Protein AF-A0A9P7HKE5-F1 (afdb_monomer_lite)

Structure (mmCIF, N/CA/C/O backbone):
data_AF-A0A9P7HKE5-F1
#
_entry.id   AF-A0A9P7HKE5-F1
#
loop_
_atom_site.group_PDB
_atom_site.id
_atom_site.type_symbol
_atom_site.label_atom_id
_atom_site.label_alt_id
_atom_site.label_comp_id
_atom_site.label_asym_id
_atom_site.label_entity_id
_atom_site.label_seq_id
_atom_site.pdbx_PDB_ins_code
_atom_site.Cartn_x
_atom_site.Cartn_y
_atom_site.Cartn_z
_atom_site.occupancy
_atom_site.B_iso_or_equiv
_atom_site.auth_seq_id
_atom_site.auth_comp_id
_atom_site.auth_asym_id
_atom_site.auth_atom_id
_atom_site.pdbx_PDB_model_num
ATOM 1 N N . MET A 1 1 ? -7.677 -16.653 26.600 1.00 38.12 1 MET A N 1
ATOM 2 C CA . MET A 1 1 ? -9.008 -16.731 25.955 1.00 38.12 1 MET A CA 1
ATOM 3 C C . MET A 1 1 ? -8.784 -16.900 24.460 1.00 38.12 1 MET A C 1
ATOM 5 O O . MET A 1 1 ? -7.849 -16.301 23.953 1.00 38.12 1 MET A O 1
ATOM 9 N N . SER A 1 2 ? -9.560 -17.734 23.765 1.00 43.97 2 SER A N 1
ATOM 10 C CA . SER A 1 2 ? -9.441 -17.890 22.306 1.00 43.97 2 SER A CA 1
ATOM 11 C C . SER A 1 2 ? -9.985 -16.635 21.620 1.00 43.97 2 SER A C 1
ATOM 13 O O . SER A 1 2 ? -11.199 -16.434 21.605 1.00 43.97 2 SER A O 1
ATOM 15 N N . VAL A 1 3 ? -9.111 -15.777 21.087 1.00 53.00 3 VAL A N 1
ATOM 16 C CA . VAL A 1 3 ? -9.527 -14.639 20.255 1.00 53.00 3 VAL A CA 1
ATOM 17 C C . VAL A 1 3 ? -10.141 -15.209 18.980 1.00 53.00 3 VAL A C 1
ATOM 19 O O . VAL A 1 3 ? -9.454 -15.826 18.170 1.00 53.00 3 VAL A O 1
ATOM 22 N N . THR A 1 4 ? -11.452 -15.050 18.818 1.00 57.69 4 THR A N 1
ATOM 23 C CA . THR A 1 4 ? -12.145 -15.505 17.609 1.00 57.69 4 THR A CA 1
ATOM 24 C C . THR A 1 4 ? -11.887 -14.481 16.510 1.00 57.69 4 THR A C 1
ATOM 26 O O . THR A 1 4 ? -12.491 -13.413 16.496 1.00 57.69 4 THR A O 1
ATOM 29 N N . LEU A 1 5 ? -10.935 -14.771 15.620 1.00 62.91 5 LEU A N 1
ATOM 30 C CA . LEU A 1 5 ? -10.562 -13.876 14.518 1.00 62.91 5 LEU A CA 1
ATOM 31 C C . LEU A 1 5 ? -11.479 -14.025 13.294 1.00 62.91 5 LEU A C 1
ATOM 33 O O . LEU A 1 5 ? -11.474 -13.146 12.437 1.00 62.91 5 LEU A O 1
ATOM 37 N N . LEU A 1 6 ? -12.284 -15.092 13.215 1.00 60.47 6 LEU A N 1
ATOM 38 C CA . LEU A 1 6 ? -13.129 -15.411 12.063 1.00 60.47 6 LEU A CA 1
ATOM 39 C C . LEU A 1 6 ? -14.557 -15.814 12.468 1.00 60.47 6 LEU A C 1
ATOM 41 O O . LEU A 1 6 ? -14.709 -16.644 13.366 1.00 60.47 6 LEU A O 1
ATOM 45 N N . PRO A 1 7 ? -15.603 -15.318 11.780 1.00 54.34 7 PRO A N 1
ATOM 46 C CA . PRO A 1 7 ? -16.903 -15.984 11.761 1.00 54.34 7 PRO A CA 1
ATOM 47 C C . PRO A 1 7 ? -16.831 -17.296 10.953 1.00 54.34 7 PRO A C 1
ATOM 49 O O . PRO A 1 7 ? -15.952 -17.470 10.108 1.00 54.34 7 PRO A O 1
ATOM 52 N N . ALA A 1 8 ? -17.768 -18.215 11.200 1.00 49.03 8 ALA A N 1
ATOM 53 C CA . ALA A 1 8 ? -17.744 -19.591 10.685 1.00 49.03 8 ALA A CA 1
ATOM 54 C C . ALA A 1 8 ? -17.797 -19.736 9.143 1.00 49.03 8 ALA A C 1
ATOM 56 O O . ALA A 1 8 ? -17.434 -20.792 8.633 1.00 49.03 8 ALA A O 1
ATOM 57 N N . GLU A 1 9 ? -18.200 -18.695 8.402 1.00 52.62 9 GLU A N 1
ATOM 58 C CA . GLU A 1 9 ? -18.454 -18.736 6.946 1.00 52.62 9 GLU A CA 1
ATOM 59 C C . GLU A 1 9 ? -17.560 -17.789 6.116 1.00 52.62 9 GLU A C 1
ATOM 61 O O . GLU A 1 9 ? -17.914 -17.397 5.009 1.00 52.62 9 GLU A O 1
ATOM 66 N N . ALA A 1 10 ? -16.390 -17.381 6.620 1.00 57.66 10 ALA A N 1
ATOM 67 C CA . ALA A 1 10 ? -15.530 -16.455 5.875 1.00 57.66 10 ALA A CA 1
ATOM 68 C C . ALA A 1 10 ? -15.008 -17.052 4.537 1.00 57.66 10 ALA A C 1
ATOM 70 O O . ALA A 1 10 ? -14.641 -18.233 4.500 1.00 57.66 10 ALA A O 1
ATOM 71 N N . PRO A 1 11 ? -14.894 -16.241 3.459 1.00 62.41 11 PRO A N 1
ATOM 72 C CA . PRO A 1 11 ? -14.244 -16.622 2.207 1.00 62.41 11 PRO A CA 1
ATOM 73 C C . PRO A 1 11 ? -12.887 -17.294 2.434 1.00 62.41 11 PRO A C 1
ATOM 75 O O . PRO A 1 11 ? -12.121 -16.916 3.324 1.00 62.41 11 PRO A O 1
ATOM 78 N N . LYS A 1 12 ? -12.567 -18.295 1.606 1.00 66.44 12 LYS A N 1
ATOM 79 C CA . LYS A 1 12 ? -11.390 -19.150 1.830 1.00 66.44 12 LYS A CA 1
ATOM 80 C C . LYS A 1 12 ? -10.053 -18.439 1.598 1.00 66.44 12 LYS A C 1
ATOM 82 O O . LYS A 1 12 ? -9.072 -18.825 2.230 1.00 66.44 12 LYS A O 1
ATOM 87 N N . SER A 1 13 ? -9.993 -17.445 0.706 1.00 82.06 13 SER A N 1
ATOM 88 C CA . SER A 1 13 ? -8.727 -16.793 0.343 1.00 82.06 13 SER A CA 1
ATOM 89 C C . SER A 1 13 ? -8.426 -15.583 1.239 1.00 82.06 13 SER A C 1
ATOM 91 O O . SER A 1 13 ? -9.294 -14.719 1.390 1.00 82.06 13 SER A O 1
ATOM 93 N N . PRO A 1 14 ? -7.204 -15.470 1.800 1.00 83.06 14 PRO A N 1
ATOM 94 C CA . PRO A 1 14 ? -6.783 -14.281 2.543 1.00 83.06 14 PRO A CA 1
ATOM 95 C C . PRO A 1 14 ? -6.789 -13.010 1.681 1.00 83.06 14 PRO A C 1
ATOM 97 O O . PRO A 1 14 ? -6.961 -11.922 2.218 1.00 83.06 14 PRO A O 1
ATOM 100 N N . ALA A 1 15 ? -6.677 -13.129 0.358 1.00 84.62 15 ALA A N 1
ATOM 101 C CA . ALA A 1 15 ? -6.621 -11.975 -0.531 1.00 84.62 15 ALA A CA 1
ATOM 102 C C . ALA A 1 15 ? -7.995 -11.331 -0.829 1.00 84.62 15 ALA A C 1
ATOM 104 O O . ALA A 1 15 ? -8.039 -10.199 -1.297 1.00 84.62 15 ALA A O 1
ATOM 105 N N . VAL A 1 16 ? -9.117 -12.004 -0.523 1.00 85.44 16 VAL A N 1
ATOM 106 C CA . VAL A 1 16 ? -10.479 -11.421 -0.629 1.00 85.44 16 VAL A CA 1
ATOM 107 C C . VAL A 1 16 ? -11.156 -11.206 0.727 1.00 85.44 16 VAL A C 1
ATOM 109 O O . VAL A 1 16 ? -12.310 -10.795 0.779 1.00 85.44 16 VAL A O 1
ATOM 112 N N . ASN A 1 17 ? -10.496 -11.530 1.844 1.00 88.19 17 ASN A N 1
ATOM 113 C CA . ASN A 1 17 ? -11.081 -11.355 3.171 1.00 88.19 17 ASN A CA 1
ATOM 114 C C . ASN A 1 17 ? -10.026 -10.989 4.221 1.00 88.19 17 ASN A C 1
ATOM 116 O O . ASN A 1 17 ? -9.169 -11.796 4.585 1.00 88.19 17 ASN A O 1
ATOM 120 N N . PHE A 1 18 ? -10.149 -9.785 4.778 1.00 90.38 18 PHE A N 1
ATOM 121 C CA . PHE A 1 18 ? -9.168 -9.230 5.710 1.00 90.38 18 PHE A CA 1
ATOM 122 C C . PHE A 1 18 ? -9.063 -9.997 7.042 1.00 90.38 18 PHE A C 1
ATOM 124 O O . PHE A 1 18 ? -7.977 -10.164 7.594 1.00 90.38 18 PHE A O 1
ATOM 131 N N . ARG A 1 19 ? -10.163 -10.556 7.557 1.00 91.00 19 ARG A N 1
ATOM 132 C CA . ARG A 1 19 ? -10.116 -11.393 8.769 1.00 91.00 19 ARG A CA 1
ATOM 133 C C . ARG A 1 19 ? -9.424 -12.730 8.509 1.00 91.00 19 ARG A C 1
ATOM 135 O O . ARG A 1 19 ? -8.668 -13.207 9.356 1.00 91.00 19 ARG A O 1
ATOM 142 N N . ARG A 1 20 ? -9.618 -13.310 7.318 1.00 89.31 20 ARG A N 1
ATOM 143 C CA . ARG A 1 20 ? -8.892 -14.512 6.877 1.00 89.31 20 ARG A CA 1
ATOM 144 C C . ARG A 1 20 ? -7.409 -14.219 6.721 1.00 89.31 20 ARG A C 1
ATOM 146 O O . ARG A 1 20 ? -6.604 -15.035 7.154 1.00 89.31 20 ARG A O 1
ATOM 153 N N . TYR A 1 21 ? -7.063 -13.056 6.178 1.00 91.38 21 TYR A N 1
ATOM 154 C CA . TYR A 1 21 ? -5.689 -12.573 6.114 1.00 91.38 21 TYR A CA 1
ATOM 155 C C . TYR A 1 21 ? -5.022 -12.553 7.497 1.00 91.38 21 TYR A C 1
ATOM 157 O O . TYR A 1 21 ? -3.989 -13.192 7.686 1.00 91.38 21 TYR A O 1
ATOM 165 N N . ILE A 1 22 ? -5.653 -11.927 8.497 1.00 92.31 22 ILE A N 1
ATOM 166 C CA . ILE A 1 22 ? -5.130 -11.882 9.876 1.00 92.31 22 ILE A CA 1
ATOM 167 C C . ILE A 1 22 ? -4.984 -13.288 10.472 1.00 92.31 22 ILE A C 1
ATOM 169 O O . ILE A 1 22 ? -3.971 -13.591 11.106 1.00 92.31 22 ILE A O 1
ATOM 173 N N . GLN A 1 23 ? -5.968 -14.168 10.260 1.00 90.94 23 GLN A N 1
ATOM 174 C CA . GLN A 1 23 ? -5.873 -15.556 10.712 1.00 90.94 23 GLN A CA 1
ATOM 175 C C . GLN A 1 23 ? -4.699 -16.289 10.052 1.00 90.94 23 GLN A C 1
ATOM 177 O O . GLN A 1 23 ? -4.027 -17.083 10.705 1.00 90.94 23 GLN A O 1
ATOM 182 N N . GLU A 1 24 ? -4.439 -16.032 8.772 1.00 90.62 24 GLU A N 1
ATOM 183 C CA . GLU A 1 24 ? -3.324 -16.636 8.050 1.00 90.62 24 GLU A CA 1
ATOM 184 C C . GLU A 1 24 ? -1.978 -16.141 8.596 1.00 90.62 24 GLU A C 1
ATOM 186 O O . GLU A 1 24 ? -1.067 -16.950 8.770 1.00 90.62 24 GLU A O 1
ATOM 191 N N . LEU A 1 25 ? -1.862 -14.859 8.969 1.00 92.25 25 LEU A N 1
ATOM 192 C CA . LEU A 1 25 ? -0.684 -14.351 9.684 1.00 92.25 25 LEU A CA 1
ATOM 193 C C . LEU A 1 25 ? -0.485 -15.076 11.018 1.00 92.25 25 LEU A C 1
ATOM 195 O O . LEU A 1 25 ? 0.619 -15.527 11.314 1.00 92.25 25 LEU A O 1
ATOM 199 N N . HIS A 1 26 ? -1.555 -15.253 11.797 1.00 91.62 26 HIS A N 1
ATOM 200 C CA . HIS A 1 26 ? -1.502 -15.999 13.056 1.00 91.62 26 HIS A CA 1
ATOM 201 C C . HIS A 1 26 ? -1.059 -17.456 12.846 1.00 91.62 26 HIS A C 1
ATOM 203 O O . HIS A 1 26 ? -0.168 -17.941 13.538 1.00 91.62 26 HIS A O 1
ATOM 209 N N . ASN A 1 27 ? -1.637 -18.148 11.860 1.00 90.12 27 ASN A N 1
ATOM 210 C CA . ASN A 1 27 ? -1.310 -19.543 11.547 1.00 90.12 27 ASN A CA 1
ATOM 211 C C . ASN A 1 27 ? 0.139 -19.724 11.075 1.00 90.12 27 ASN A C 1
ATOM 213 O O . ASN A 1 27 ? 0.723 -20.786 11.282 1.00 90.12 27 ASN A O 1
ATOM 217 N N . ASN A 1 28 ? 0.713 -18.699 10.443 1.00 88.50 28 ASN A N 1
ATOM 218 C CA . ASN A 1 28 ? 2.093 -18.696 9.965 1.00 88.50 28 ASN A CA 1
ATOM 219 C C . ASN A 1 28 ? 3.098 -18.139 10.988 1.00 88.50 28 ASN A C 1
ATOM 221 O O . ASN A 1 28 ? 4.254 -17.929 10.625 1.00 88.50 28 ASN A O 1
ATOM 225 N N . ASP A 1 29 ? 2.682 -17.922 12.241 1.00 92.56 29 ASP A N 1
ATOM 226 C CA . ASP A 1 29 ? 3.512 -17.339 13.303 1.00 92.56 29 ASP A CA 1
ATOM 227 C C . ASP A 1 29 ? 4.064 -15.938 12.953 1.00 92.56 29 ASP A C 1
ATOM 229 O O . ASP A 1 29 ? 5.151 -15.552 13.374 1.00 92.56 29 ASP A O 1
ATOM 233 N N . ASP A 1 30 ? 3.303 -15.156 12.182 1.00 94.56 30 ASP A N 1
ATOM 234 C CA . ASP A 1 30 ? 3.660 -13.808 11.712 1.00 94.56 30 ASP A CA 1
ATOM 235 C C . ASP A 1 30 ? 2.777 -12.701 12.326 1.00 94.56 30 ASP A C 1
ATOM 237 O O . ASP A 1 30 ? 2.804 -11.550 11.893 1.00 94.56 30 ASP A O 1
ATOM 241 N N . LEU A 1 31 ? 1.993 -13.036 13.355 1.00 96.12 31 LEU A N 1
ATOM 242 C CA . LEU A 1 31 ? 1.135 -12.114 14.105 1.00 96.12 31 LEU A CA 1
ATOM 243 C C . LEU A 1 31 ? 1.512 -12.133 15.591 1.00 96.12 31 LEU A C 1
ATOM 245 O O . LEU A 1 31 ? 1.726 -13.199 16.167 1.00 96.12 31 LEU A O 1
ATOM 249 N N . VAL A 1 32 ? 1.526 -10.968 16.234 1.00 96.06 32 VAL A N 1
ATOM 250 C CA . VAL A 1 32 ? 1.606 -10.837 17.693 1.00 96.06 32 VAL A CA 1
ATOM 251 C C . VAL A 1 32 ? 0.384 -10.091 18.215 1.00 96.06 32 VAL A C 1
ATOM 253 O O . VAL A 1 32 ? 0.045 -9.010 17.738 1.00 96.06 32 VAL A O 1
ATOM 256 N N . LEU A 1 33 ? -0.296 -10.671 19.204 1.00 95.62 33 LEU A N 1
ATOM 257 C CA . LEU A 1 33 ? -1.417 -10.020 19.878 1.00 95.62 33 LEU A CA 1
ATOM 258 C C . LEU A 1 33 ? -0.873 -9.102 20.975 1.00 95.62 33 LEU A C 1
ATOM 260 O O . LEU A 1 33 ? -0.197 -9.559 21.897 1.00 95.62 33 LEU A O 1
ATOM 264 N N . VAL A 1 34 ? -1.168 -7.807 20.884 1.00 95.25 34 VAL A N 1
ATOM 265 C CA . VAL A 1 34 ? -0.773 -6.816 21.891 1.00 95.25 34 VAL A CA 1
ATOM 266 C C . VAL A 1 34 ? -1.986 -6.521 22.769 1.00 95.25 34 VAL A C 1
ATOM 268 O O . VAL A 1 34 ? -2.836 -5.702 22.428 1.00 95.25 34 VAL A O 1
ATOM 271 N N . GLU A 1 35 ? -2.086 -7.248 23.884 1.00 93.69 35 GLU A N 1
ATOM 272 C CA . GLU A 1 35 ? -3.199 -7.138 24.847 1.00 93.69 35 GLU A CA 1
ATOM 273 C C . GLU A 1 35 ? -3.012 -6.007 25.866 1.00 93.69 35 GLU A C 1
ATOM 275 O O . GLU A 1 35 ? -3.981 -5.504 26.438 1.00 93.69 35 GLU A O 1
ATOM 280 N N . LYS A 1 36 ? -1.760 -5.598 26.101 1.00 94.62 36 LYS A N 1
ATOM 281 C CA . LYS A 1 36 ? -1.449 -4.448 26.952 1.00 94.62 36 LYS A CA 1
ATOM 282 C C . LYS A 1 36 ? -2.037 -3.183 26.322 1.00 94.62 36 LYS A C 1
ATOM 284 O O . LYS A 1 36 ? -1.951 -3.025 25.109 1.00 94.62 36 LYS A O 1
ATOM 289 N N . GLU A 1 37 ? -2.588 -2.291 27.149 1.00 94.00 37 GLU A N 1
ATOM 290 C CA . GLU A 1 37 ? -3.048 -0.978 26.685 1.00 94.00 37 GLU A CA 1
ATOM 291 C C . GLU A 1 37 ? -1.905 -0.220 25.991 1.00 94.00 37 GLU A C 1
ATOM 293 O O . GLU A 1 37 ? -0.800 -0.139 26.536 1.00 94.00 37 GLU A O 1
ATOM 298 N N . VAL A 1 38 ? -2.186 0.321 24.804 1.00 95.00 38 VAL A N 1
ATOM 299 C CA . VAL A 1 38 ? -1.260 1.132 24.000 1.00 95.00 38 VAL A CA 1
ATOM 300 C C . VAL A 1 38 ? -1.878 2.498 23.723 1.00 95.00 38 VAL A C 1
ATOM 302 O O . VAL A 1 38 ? -3.046 2.597 23.349 1.00 95.00 38 VAL A O 1
ATOM 305 N N . ASN A 1 39 ? -1.095 3.563 23.869 1.00 94.62 39 ASN A N 1
ATOM 306 C CA . ASN A 1 39 ? -1.512 4.913 23.521 1.00 94.62 39 ASN A CA 1
ATOM 307 C C . ASN A 1 39 ? -1.538 5.099 21.984 1.00 94.62 39 ASN A C 1
ATOM 309 O O . ASN A 1 39 ? -0.519 4.867 21.325 1.00 94.62 39 ASN A O 1
ATOM 313 N N . PRO A 1 40 ? -2.663 5.525 21.377 1.00 92.75 40 PRO A N 1
ATOM 314 C CA . PRO A 1 40 ? -2.690 5.845 19.948 1.00 92.75 40 PRO A CA 1
ATOM 315 C C . PRO A 1 40 ? -1.794 7.043 19.603 1.00 92.75 40 PRO A C 1
ATOM 317 O O . PRO A 1 40 ? -1.308 7.136 18.477 1.00 92.75 40 PRO A O 1
ATOM 320 N N . ASP A 1 41 ? -1.538 7.930 20.568 1.00 93.56 41 ASP A N 1
ATOM 321 C CA . ASP A 1 41 ? -0.618 9.051 20.408 1.00 93.56 41 ASP A CA 1
ATOM 322 C C . ASP A 1 41 ? 0.838 8.562 20.484 1.00 93.56 41 ASP A C 1
ATOM 324 O O . ASP A 1 41 ? 1.366 8.263 21.559 1.00 93.56 41 ASP A O 1
ATOM 328 N N . LEU A 1 42 ? 1.458 8.447 19.305 1.00 94.75 42 LEU A N 1
ATOM 329 C CA . LEU A 1 42 ? 2.852 8.076 19.025 1.00 94.75 42 LEU A CA 1
ATOM 330 C C . LEU A 1 42 ? 3.317 6.676 19.463 1.00 94.75 42 LEU A C 1
ATOM 332 O O . LEU A 1 42 ? 4.149 6.096 18.766 1.00 94.75 42 LEU A O 1
ATOM 336 N N . GLU A 1 43 ? 2.821 6.097 20.558 1.00 97.19 43 GLU A N 1
ATOM 337 C CA . GLU A 1 43 ? 3.282 4.785 21.044 1.00 97.19 43 GLU A CA 1
ATOM 338 C C . GLU A 1 43 ? 2.969 3.677 20.032 1.00 97.19 43 GLU A C 1
ATOM 340 O O . GLU A 1 43 ? 3.868 2.928 19.638 1.00 97.19 43 GLU A O 1
ATOM 345 N N . LEU A 1 44 ? 1.726 3.623 19.543 1.00 95.38 44 LEU A N 1
ATOM 346 C CA . LEU A 1 44 ? 1.312 2.677 18.506 1.00 95.38 44 LEU A CA 1
ATOM 347 C C . LEU A 1 44 ? 2.194 2.802 17.256 1.00 95.38 44 LEU A C 1
ATOM 349 O O . LEU A 1 44 ? 2.748 1.811 16.774 1.00 95.38 44 LEU A O 1
ATOM 353 N N . ALA A 1 45 ? 2.381 4.031 16.766 1.00 95.69 45 ALA A N 1
ATOM 354 C CA . ALA A 1 45 ? 3.188 4.299 15.580 1.00 95.69 45 ALA A CA 1
ATOM 355 C C . ALA A 1 45 ? 4.667 3.921 15.782 1.00 95.69 45 ALA A C 1
ATOM 357 O O . ALA A 1 45 ? 5.299 3.366 14.879 1.00 95.69 45 ALA A O 1
ATOM 358 N N . ALA A 1 46 ? 5.219 4.150 16.978 1.00 97.25 46 ALA A N 1
ATOM 359 C CA . ALA A 1 46 ? 6.583 3.768 17.330 1.00 97.25 46 ALA A CA 1
ATOM 360 C C . ALA A 1 46 ? 6.769 2.242 17.366 1.00 97.25 46 ALA A C 1
ATOM 362 O O . ALA A 1 46 ? 7.794 1.737 16.891 1.00 97.25 46 ALA A O 1
ATOM 363 N N . ILE A 1 47 ? 5.778 1.499 17.874 1.00 97.69 47 ILE A N 1
ATOM 364 C CA . ILE A 1 47 ? 5.773 0.030 17.838 1.00 97.69 47 ILE A CA 1
ATOM 365 C C . ILE A 1 47 ? 5.753 -0.449 16.384 1.00 97.69 47 ILE A C 1
ATOM 367 O O . ILE A 1 47 ? 6.624 -1.231 15.998 1.00 97.69 47 ILE A O 1
ATOM 371 N N . CYS A 1 48 ? 4.847 0.077 15.553 1.00 97.25 48 CYS A N 1
ATOM 372 C CA . CYS A 1 48 ? 4.801 -0.240 14.124 1.00 97.25 48 CYS A CA 1
ATOM 373 C C . CYS A 1 48 ? 6.143 0.058 13.436 1.00 97.25 48 CYS A C 1
ATOM 375 O O . CYS A 1 48 ? 6.694 -0.817 12.771 1.00 97.25 48 CYS A O 1
ATOM 377 N N . ARG A 1 49 ? 6.757 1.234 13.650 1.00 96.75 49 ARG A N 1
ATOM 378 C CA . ARG A 1 49 ? 8.078 1.539 13.064 1.00 96.75 49 ARG A CA 1
ATOM 379 C C . ARG A 1 49 ? 9.180 0.596 13.506 1.00 96.75 49 ARG A C 1
ATOM 381 O O . ARG A 1 49 ? 10.056 0.269 12.700 1.00 96.75 49 ARG A O 1
ATOM 388 N N . ARG A 1 50 ? 9.159 0.147 14.761 1.00 96.50 50 ARG A N 1
ATOM 389 C CA . ARG A 1 50 ? 10.097 -0.873 15.233 1.00 96.50 50 ARG A CA 1
ATOM 390 C C . ARG A 1 50 ? 9.891 -2.191 14.489 1.00 96.50 50 ARG A C 1
ATOM 392 O O . ARG A 1 50 ? 10.893 -2.789 14.101 1.00 96.50 50 ARG A O 1
ATOM 399 N N . VAL A 1 51 ? 8.640 -2.601 14.282 1.00 97.00 51 VAL A N 1
ATOM 400 C CA . VAL A 1 51 ? 8.275 -3.824 13.553 1.00 97.00 51 VAL A CA 1
ATOM 401 C C . VAL A 1 51 ? 8.846 -3.786 12.143 1.00 97.00 51 VAL A C 1
ATOM 403 O O . VAL A 1 51 ? 9.640 -4.656 11.814 1.00 97.00 51 VAL A O 1
ATOM 406 N N . TYR A 1 52 ? 8.590 -2.738 11.358 1.00 96.44 52 TYR A N 1
ATOM 407 C CA . TYR A 1 52 ? 9.166 -2.626 10.012 1.00 96.44 52 TYR A CA 1
ATOM 408 C C . TYR A 1 52 ? 10.698 -2.645 10.003 1.00 96.44 52 TYR A C 1
ATOM 410 O O . TYR A 1 52 ? 11.308 -3.374 9.229 1.00 96.44 52 TYR A O 1
ATOM 418 N N . LYS A 1 53 ? 11.347 -1.890 10.903 1.00 94.12 53 LYS A N 1
ATOM 419 C CA . LYS A 1 53 ? 12.819 -1.838 10.994 1.00 94.12 53 LYS A CA 1
ATOM 420 C C . LYS A 1 53 ? 13.441 -3.203 11.306 1.00 94.12 53 LYS A C 1
ATOM 422 O O . LYS A 1 53 ? 14.616 -3.427 11.014 1.00 94.12 53 LYS A O 1
ATOM 427 N N . LYS A 1 54 ? 12.699 -4.067 11.995 1.00 95.44 54 LYS A N 1
ATOM 428 C CA . LYS A 1 54 ? 13.137 -5.406 12.396 1.00 95.44 54 LYS A CA 1
ATOM 429 C C . LYS A 1 54 ? 12.536 -6.513 11.532 1.00 95.44 54 LYS A C 1
ATOM 431 O O . LYS A 1 54 ? 12.905 -7.660 11.746 1.00 95.44 54 LYS A O 1
ATOM 436 N N . GLU A 1 55 ? 11.654 -6.161 10.597 1.00 93.19 55 GLU A N 1
ATOM 437 C CA . GLU A 1 55 ? 10.774 -7.082 9.870 1.00 93.19 55 GLU A CA 1
ATOM 438 C C . GLU A 1 55 ? 10.015 -8.028 10.831 1.00 93.19 55 GLU A C 1
ATOM 440 O O . GLU A 1 55 ? 9.720 -9.167 10.503 1.00 93.19 55 GLU A O 1
ATOM 445 N N . ASP A 1 56 ? 9.723 -7.577 12.056 1.00 95.94 56 ASP A N 1
ATOM 446 C CA . ASP A 1 56 ? 9.138 -8.410 13.118 1.00 95.94 56 ASP A CA 1
ATOM 447 C C . ASP A 1 56 ? 7.678 -8.790 12.804 1.00 95.94 56 ASP A C 1
ATOM 449 O O . ASP A 1 56 ? 7.081 -8.283 11.849 1.00 95.94 56 ASP A O 1
ATOM 453 N N . LYS A 1 57 ? 7.076 -9.662 13.616 1.00 95.75 57 LYS A N 1
ATOM 4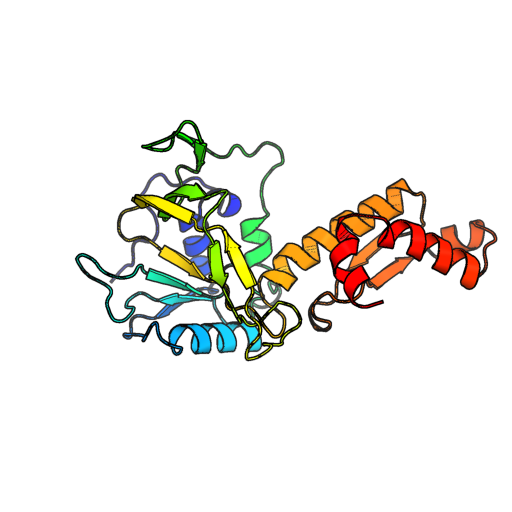54 C CA . LYS A 1 57 ? 5.670 -10.080 13.486 1.00 95.75 57 LYS A CA 1
ATOM 455 C C . LYS A 1 57 ? 4.721 -8.876 13.509 1.00 95.75 57 LYS A C 1
ATOM 457 O O . LYS A 1 57 ? 4.942 -7.918 14.252 1.00 95.75 57 LYS A O 1
ATOM 462 N N . ALA A 1 58 ? 3.647 -8.935 12.724 1.00 96.62 58 ALA A N 1
ATOM 463 C CA . ALA A 1 58 ? 2.654 -7.867 12.655 1.00 96.62 58 ALA A CA 1
ATOM 464 C C . ALA A 1 58 ? 1.926 -7.719 14.007 1.00 96.62 58 ALA A C 1
ATOM 466 O O . ALA A 1 58 ? 1.400 -8.713 14.517 1.00 96.62 58 ALA A O 1
ATOM 467 N N . PRO A 1 59 ? 1.876 -6.522 14.618 1.00 97.25 59 PRO A N 1
ATOM 468 C CA . PRO A 1 59 ? 1.149 -6.314 15.860 1.00 97.25 59 PRO A CA 1
ATOM 469 C C . PRO A 1 59 ? -0.342 -6.098 15.597 1.00 97.25 59 PRO A C 1
ATOM 471 O O . PRO A 1 59 ? -0.738 -5.188 14.867 1.00 97.25 59 PRO A O 1
ATOM 474 N N . LEU A 1 60 ? -1.174 -6.903 16.251 1.00 96.62 60 LEU A N 1
ATOM 475 C CA . LEU A 1 60 ? -2.607 -6.667 16.374 1.00 96.62 60 LEU A CA 1
ATOM 476 C C . LEU A 1 60 ? -2.892 -6.098 17.764 1.00 96.62 60 LEU A C 1
ATOM 478 O O . LEU A 1 60 ? -2.879 -6.822 18.763 1.00 96.62 60 LEU A O 1
ATOM 482 N N . PHE A 1 61 ? -3.117 -4.789 17.822 1.00 95.38 61 PHE A N 1
ATOM 483 C CA . PHE A 1 61 ? -3.410 -4.051 19.044 1.00 95.38 61 PHE A CA 1
ATOM 484 C C . PHE A 1 61 ? -4.853 -4.308 19.467 1.00 95.38 61 PHE A C 1
ATOM 486 O O . PHE A 1 61 ? -5.801 -3.913 18.784 1.00 95.38 61 PHE A O 1
ATOM 493 N N . MET A 1 62 ? -5.007 -5.002 20.593 1.00 92.06 62 MET A N 1
ATOM 494 C CA . MET A 1 62 ? -6.305 -5.425 21.121 1.00 92.06 62 MET A CA 1
ATOM 495 C C . MET A 1 62 ? -6.925 -4.380 22.050 1.00 92.06 62 MET A C 1
ATOM 497 O O . MET A 1 62 ? -8.138 -4.372 22.224 1.00 92.06 62 MET A O 1
ATOM 501 N N . ASN A 1 63 ? -6.094 -3.532 22.659 1.00 91.12 63 ASN A N 1
ATOM 502 C CA . ASN A 1 63 ? -6.497 -2.549 23.656 1.00 91.12 63 ASN A CA 1
ATOM 503 C C . ASN A 1 63 ? -5.790 -1.216 23.377 1.00 91.12 63 ASN A C 1
ATOM 505 O O . ASN A 1 63 ? -4.662 -0.986 23.815 1.00 91.12 63 ASN A O 1
ATOM 509 N N . VAL A 1 64 ? -6.429 -0.357 22.588 1.00 91.81 64 VAL A N 1
ATOM 510 C CA . VAL A 1 64 ? -5.917 0.984 22.286 1.00 91.81 64 VAL A CA 1
ATOM 511 C C . VAL A 1 64 ? -6.571 1.953 23.260 1.00 91.81 64 VAL A C 1
ATOM 513 O O . VAL A 1 64 ? -7.790 1.959 23.395 1.00 91.81 64 VAL A O 1
ATOM 516 N N . LYS A 1 65 ? -5.792 2.786 23.950 1.00 90.38 65 LYS A N 1
ATOM 517 C CA . LYS A 1 65 ? -6.319 3.728 24.943 1.00 90.38 65 LYS A CA 1
ATOM 518 C C . LYS A 1 65 ? -7.445 4.571 24.338 1.00 90.38 65 LYS A C 1
ATOM 520 O O . LYS A 1 65 ? -7.249 5.261 23.341 1.00 90.38 65 LYS A O 1
ATOM 525 N N . GLY A 1 66 ? -8.618 4.516 24.967 1.00 83.69 66 GLY A N 1
ATOM 526 C CA . GLY A 1 66 ? -9.837 5.142 24.454 1.00 83.69 66 GLY A CA 1
ATOM 527 C C . GLY A 1 66 ? -10.726 4.229 23.600 1.00 83.69 66 GLY A C 1
ATOM 528 O O . GLY A 1 66 ? -11.740 4.711 23.109 1.00 83.69 66 GLY A O 1
ATOM 529 N N . SER A 1 67 ? -10.403 2.940 23.433 1.00 74.25 67 SER A N 1
ATOM 530 C CA . SER A 1 67 ? -11.296 1.925 22.849 1.00 74.25 67 SER A CA 1
ATOM 531 C C . SER A 1 67 ? -12.401 1.521 23.842 1.00 74.25 67 SER A C 1
ATOM 533 O O . SER A 1 67 ? -12.115 1.300 25.018 1.00 74.25 67 SER A O 1
ATOM 535 N N . GLY A 1 68 ? -13.667 1.450 23.403 1.00 64.44 68 GLY A N 1
ATOM 536 C CA . GLY A 1 68 ? -14.837 1.209 24.269 1.00 64.44 68 GLY A CA 1
ATOM 537 C C . GLY A 1 68 ? -16.179 1.486 23.572 1.00 64.44 68 GLY A C 1
ATOM 538 O O . GLY A 1 68 ? -16.220 1.558 22.348 1.00 64.44 68 GLY A O 1
ATOM 539 N N . SER A 1 69 ? -17.272 1.689 24.327 1.00 49.03 69 SER A N 1
ATOM 540 C CA . SER A 1 69 ? -18.673 1.833 23.844 1.00 49.03 69 SER A CA 1
ATOM 541 C C . SER A 1 69 ? -18.982 3.079 22.981 1.00 49.03 69 SER A C 1
ATOM 543 O O . SER A 1 69 ? -20.137 3.466 22.832 1.00 49.03 69 SER A O 1
ATOM 545 N N . GLY A 1 70 ? -17.944 3.699 22.427 1.00 54.59 70 GLY A N 1
ATOM 546 C CA . GLY A 1 70 ? -17.947 4.808 21.471 1.00 54.59 70 GLY A CA 1
ATOM 547 C C . GLY A 1 70 ? -16.520 5.207 21.057 1.00 54.59 70 GLY A C 1
ATOM 548 O O . GLY A 1 70 ? -16.282 6.369 20.751 1.00 54.59 70 GLY A O 1
ATOM 549 N N . GLY A 1 71 ? -15.557 4.277 21.160 1.00 60.25 71 GLY A N 1
ATOM 550 C CA . GLY A 1 71 ? -14.114 4.535 21.114 1.00 60.25 71 GLY A CA 1
ATOM 551 C C . GLY A 1 71 ? -13.375 3.899 19.930 1.00 60.25 71 GLY A C 1
ATOM 552 O O . GLY A 1 71 ? -13.976 3.190 19.129 1.00 60.25 71 GLY A O 1
ATOM 553 N N . LEU A 1 72 ? -12.062 4.153 19.843 1.00 67.12 72 LEU A N 1
ATOM 554 C CA . LEU A 1 72 ? -11.169 3.727 18.749 1.00 67.12 72 LEU A CA 1
ATOM 555 C C . LEU A 1 72 ? -11.217 2.214 18.457 1.00 67.12 72 LEU A C 1
ATOM 557 O O . LEU A 1 72 ? -11.432 1.396 19.353 1.00 67.12 72 LEU A O 1
ATOM 561 N N . PHE A 1 73 ? -10.964 1.858 17.196 1.00 86.81 73 PHE A N 1
ATOM 562 C CA . PHE A 1 73 ? -10.924 0.480 16.700 1.00 86.81 73 PHE A CA 1
ATOM 563 C C . PHE A 1 73 ? -9.692 -0.289 17.198 1.00 86.81 73 PHE A C 1
ATOM 565 O O . PHE A 1 73 ? -8.674 0.307 17.562 1.00 86.81 73 PHE A O 1
ATOM 572 N N . ARG A 1 74 ? -9.746 -1.627 17.145 1.00 91.12 74 ARG A N 1
ATOM 573 C CA . ARG A 1 74 ? -8.519 -2.438 17.177 1.00 91.12 74 ARG A CA 1
ATOM 574 C C . ARG A 1 74 ? -7.659 -2.053 15.981 1.00 91.12 74 ARG A C 1
ATOM 576 O O . ARG A 1 74 ? -8.188 -1.647 14.951 1.00 91.12 74 ARG A O 1
ATOM 583 N N . VAL A 1 75 ? -6.345 -2.204 16.084 1.00 92.81 75 VAL A N 1
ATOM 584 C CA . VAL A 1 75 ? -5.438 -1.771 15.011 1.00 92.81 75 VAL A CA 1
ATOM 585 C C . VAL A 1 75 ? -4.534 -2.912 14.583 1.00 92.81 75 VAL A C 1
ATOM 587 O O . VAL A 1 75 ? -3.920 -3.564 15.425 1.00 92.81 75 VAL A O 1
ATOM 590 N N . LEU A 1 76 ? -4.432 -3.143 13.276 1.00 95.12 76 LEU A N 1
ATOM 591 C CA . LEU A 1 76 ? -3.388 -3.983 12.697 1.00 95.12 76 LEU A CA 1
ATOM 592 C C . LEU A 1 76 ? -2.271 -3.080 12.169 1.00 95.12 76 LEU A C 1
ATOM 594 O O . LEU A 1 76 ? -2.479 -2.317 11.227 1.00 95.12 76 LEU A O 1
ATOM 598 N N . GLY A 1 77 ? -1.088 -3.173 12.769 1.00 91.94 77 GLY A N 1
ATOM 599 C CA . GLY A 1 77 ? 0.105 -2.474 12.300 1.00 91.94 77 GLY A CA 1
ATOM 600 C C . GLY A 1 77 ? 0.921 -3.308 11.316 1.00 91.94 77 GLY A C 1
ATOM 601 O O . GLY A 1 77 ? 0.952 -4.534 11.419 1.00 91.94 77 GLY A O 1
ATOM 602 N N . ALA A 1 78 ? 1.625 -2.644 10.396 1.00 90.75 78 ALA A N 1
ATOM 603 C CA . ALA A 1 78 ? 2.468 -3.292 9.384 1.00 90.75 78 ALA A CA 1
ATOM 604 C C . ALA A 1 78 ? 1.752 -4.381 8.558 1.00 90.75 78 ALA A C 1
ATOM 606 O O . ALA A 1 78 ? 2.301 -5.486 8.403 1.00 90.75 78 ALA A O 1
ATOM 607 N N . PRO A 1 79 ? 0.529 -4.099 8.053 1.00 89.06 79 PRO A N 1
ATOM 608 C CA . PRO A 1 79 ? -0.320 -5.096 7.425 1.00 89.06 79 PRO A CA 1
ATOM 609 C C . PRO A 1 79 ? 0.330 -5.761 6.215 1.00 89.06 79 PRO A C 1
ATOM 611 O O . PRO A 1 79 ? 0.115 -6.950 6.056 1.00 89.06 79 PRO A O 1
ATOM 614 N N . VAL A 1 80 ? 1.133 -5.068 5.399 1.00 90.50 80 VAL A N 1
ATOM 615 C CA . VAL A 1 80 ? 1.769 -5.624 4.182 1.00 90.50 80 VAL A CA 1
ATOM 616 C C . VAL A 1 80 ? 3.274 -5.324 4.079 1.00 90.50 80 VAL A C 1
ATOM 618 O O . VAL A 1 80 ? 3.873 -5.386 3.005 1.00 90.50 80 VAL A O 1
ATOM 621 N N . GLY A 1 81 ? 3.921 -5.065 5.219 1.00 82.56 81 GLY A N 1
ATOM 622 C CA . GLY A 1 81 ? 5.379 -4.978 5.345 1.00 82.56 81 GLY A CA 1
ATOM 623 C C . GLY A 1 81 ? 6.117 -6.319 5.171 1.00 82.56 81 GLY A C 1
ATOM 624 O O . GLY A 1 81 ? 5.514 -7.382 5.021 1.00 82.56 81 GLY A O 1
ATOM 625 N N . ALA A 1 82 ? 7.453 -6.275 5.205 1.00 85.31 82 ALA A N 1
ATOM 626 C CA . ALA A 1 82 ? 8.294 -7.476 5.188 1.00 85.31 82 ALA A CA 1
ATOM 627 C C . ALA A 1 82 ? 8.245 -8.239 6.529 1.00 85.31 82 ALA A C 1
ATOM 629 O O . ALA A 1 82 ? 7.965 -7.653 7.577 1.00 85.31 82 ALA A O 1
ATOM 630 N N . SER A 1 83 ? 8.534 -9.542 6.481 1.00 89.31 83 SER A N 1
ATOM 631 C CA . SER A 1 83 ? 8.474 -10.465 7.621 1.00 89.31 83 SER A CA 1
ATOM 632 C C . SER A 1 83 ? 9.807 -11.184 7.863 1.00 89.31 83 SER A C 1
ATOM 634 O O . SER A 1 83 ? 10.517 -11.558 6.934 1.00 89.31 83 SER A O 1
ATOM 636 N N . ILE A 1 84 ? 10.118 -11.446 9.130 1.00 90.50 84 ILE A N 1
ATOM 637 C CA . ILE A 1 84 ? 11.298 -12.180 9.593 1.00 90.50 84 ILE A CA 1
ATOM 638 C C . ILE A 1 84 ? 11.132 -13.703 9.484 1.00 90.50 84 ILE A C 1
ATOM 640 O O . ILE A 1 84 ? 12.093 -14.442 9.707 1.00 90.50 84 ILE A O 1
ATOM 644 N N . VAL A 1 85 ? 9.935 -14.205 9.148 1.00 84.88 85 VAL A N 1
ATOM 645 C CA . VAL A 1 85 ? 9.686 -15.650 9.044 1.00 84.88 85 VAL A CA 1
ATOM 646 C C . VAL A 1 85 ? 10.668 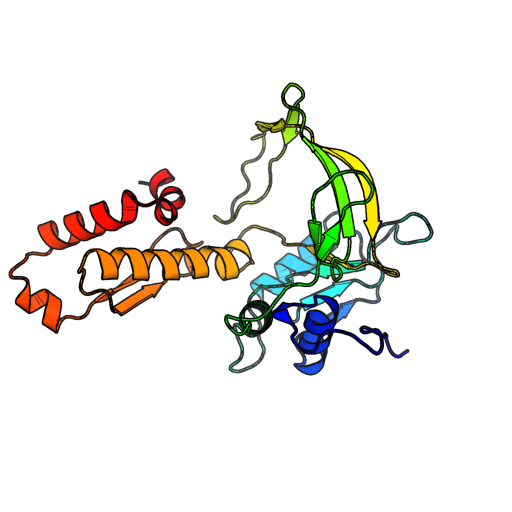-16.275 8.030 1.00 84.88 85 VAL A C 1
ATOM 648 O O . VAL A 1 85 ? 10.712 -15.848 6.868 1.00 84.88 85 VAL A O 1
ATOM 651 N N . PRO A 1 86 ? 11.464 -17.295 8.422 1.00 82.94 86 PRO A N 1
ATOM 652 C CA . PRO A 1 86 ? 12.506 -17.857 7.566 1.00 82.94 86 PRO A CA 1
ATOM 653 C C . PRO A 1 86 ? 11.985 -18.327 6.202 1.00 82.94 86 PRO A C 1
ATOM 655 O O . PRO A 1 86 ? 11.013 -19.074 6.114 1.00 82.94 86 PRO A O 1
ATOM 658 N N . GLY A 1 87 ? 12.641 -17.880 5.125 1.00 82.50 87 GLY A N 1
ATOM 659 C CA . GLY A 1 87 ? 12.269 -18.217 3.743 1.00 82.50 87 GLY A CA 1
ATOM 660 C C . GLY A 1 87 ? 10.966 -17.575 3.245 1.00 82.50 87 GLY A C 1
ATOM 661 O O . GLY A 1 87 ? 10.538 -17.862 2.132 1.00 82.50 87 GLY A O 1
ATOM 662 N N . LYS A 1 88 ? 10.338 -16.706 4.047 1.00 87.25 88 LYS A N 1
ATOM 663 C CA . LYS A 1 88 ? 8.992 -16.159 3.828 1.00 87.25 88 LYS A CA 1
ATOM 664 C C . LYS A 1 88 ? 8.952 -14.631 3.978 1.00 87.25 88 LYS A C 1
ATOM 666 O O . LYS A 1 88 ? 7.934 -14.073 4.369 1.00 87.25 88 LYS A O 1
ATOM 671 N N . ARG A 1 89 ? 10.035 -13.936 3.603 1.00 87.94 89 ARG A N 1
ATOM 672 C CA . ARG A 1 89 ? 10.180 -12.474 3.776 1.00 87.94 89 ARG A CA 1
ATOM 673 C C . ARG A 1 89 ? 9.004 -11.650 3.237 1.00 87.94 89 ARG A C 1
ATOM 675 O O . ARG A 1 89 ? 8.654 -10.625 3.812 1.00 87.94 89 ARG A O 1
ATOM 682 N N . PHE A 1 90 ? 8.374 -12.116 2.160 1.00 86.75 90 PHE A N 1
ATOM 683 C CA . PHE A 1 90 ? 7.250 -11.453 1.492 1.00 86.75 90 PHE A CA 1
ATOM 684 C C . PHE A 1 90 ? 5.894 -12.135 1.736 1.00 86.75 90 PHE A C 1
ATOM 686 O O . PHE A 1 90 ? 4.972 -11.944 0.950 1.00 86.75 90 PHE A O 1
ATOM 693 N N . ILE A 1 91 ? 5.744 -12.933 2.802 1.00 85.12 91 ILE A N 1
ATOM 694 C CA . ILE A 1 91 ? 4.510 -13.697 3.066 1.00 85.12 91 ILE A CA 1
ATOM 695 C C . ILE A 1 91 ? 3.257 -12.825 3.171 1.00 85.12 91 ILE A C 1
ATOM 697 O O . ILE A 1 91 ? 2.211 -13.211 2.660 1.00 85.12 91 ILE A O 1
ATOM 701 N N . ARG A 1 92 ? 3.365 -11.634 3.764 1.00 88.31 92 ARG A N 1
ATOM 702 C CA . ARG A 1 92 ? 2.257 -10.674 3.879 1.00 88.31 92 ARG A CA 1
ATOM 703 C C . ARG A 1 92 ? 1.755 -10.219 2.507 1.00 88.31 92 ARG A C 1
ATOM 705 O O . ARG A 1 92 ? 0.569 -10.319 2.217 1.00 88.31 92 ARG A O 1
ATOM 712 N N . ILE A 1 93 ? 2.687 -9.840 1.632 1.00 85.25 93 ILE A N 1
ATOM 713 C CA . ILE A 1 93 ? 2.421 -9.435 0.243 1.00 85.25 93 ILE A CA 1
ATOM 714 C C . ILE A 1 93 ? 1.861 -10.614 -0.565 1.00 85.25 93 ILE A C 1
ATOM 716 O O . ILE A 1 93 ? 0.885 -10.481 -1.297 1.00 85.25 93 ILE A O 1
ATOM 720 N N . ALA A 1 94 ? 2.456 -11.801 -0.422 1.00 78.88 94 ALA A N 1
ATOM 721 C CA . ALA A 1 94 ? 1.986 -12.995 -1.114 1.00 78.88 94 ALA A CA 1
ATOM 722 C C . ALA A 1 94 ? 0.536 -13.313 -0.721 1.00 78.88 94 ALA A C 1
ATOM 724 O O . ALA A 1 94 ? -0.304 -13.524 -1.593 1.00 78.88 94 ALA A O 1
ATOM 725 N N . ASN A 1 95 ? 0.215 -13.271 0.572 1.00 81.06 95 ASN A N 1
ATOM 726 C CA . ASN A 1 95 ? -1.134 -13.509 1.077 1.00 81.06 95 ASN A CA 1
ATOM 727 C C . ASN A 1 95 ? -2.146 -12.454 0.604 1.00 81.06 95 ASN A C 1
ATOM 729 O O . ASN A 1 95 ? -3.309 -12.807 0.428 1.00 81.06 95 ASN A O 1
ATOM 733 N N . SER A 1 96 ? -1.732 -11.198 0.384 1.00 80.81 96 SER A N 1
ATOM 734 C CA . SER A 1 96 ? -2.615 -10.146 -0.140 1.00 80.81 96 SER A CA 1
ATOM 735 C C . SER A 1 96 ? -2.826 -10.222 -1.655 1.00 80.81 96 SER A C 1
ATOM 737 O O . SER A 1 96 ? -3.842 -9.744 -2.142 1.00 80.81 96 SER A O 1
ATOM 739 N N . LEU A 1 97 ? -1.882 -10.806 -2.405 1.00 81.75 97 LEU A N 1
ATOM 740 C CA . LEU A 1 97 ? -1.912 -10.854 -3.874 1.00 81.75 97 LEU A CA 1
ATOM 741 C C . LEU A 1 97 ? -2.314 -12.212 -4.465 1.00 8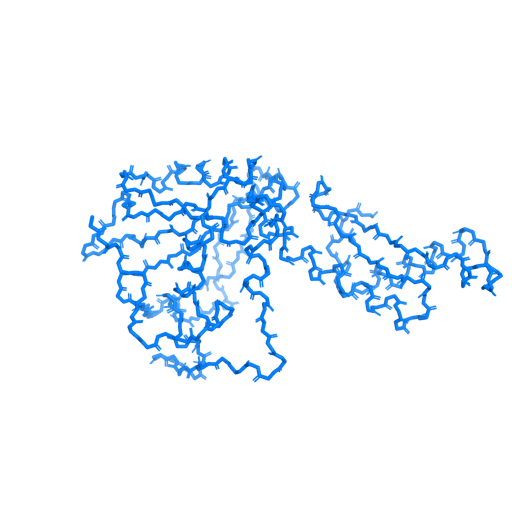1.75 97 LEU A C 1
ATOM 743 O O . LEU A 1 97 ? -2.538 -12.282 -5.669 1.00 81.75 97 LEU A O 1
ATOM 747 N N . SER A 1 98 ? -2.383 -13.289 -3.672 1.00 72.25 98 SER A N 1
ATOM 748 C CA . SER A 1 98 ? -2.629 -14.669 -4.145 1.00 72.25 98 SER A CA 1
ATOM 749 C C . SER A 1 98 ? -4.075 -14.917 -4.611 1.00 72.25 98 SER A C 1
ATOM 751 O O . SER A 1 98 ? -4.758 -15.823 -4.128 1.00 72.25 98 SER A O 1
ATOM 753 N N . LEU A 1 99 ? -4.549 -14.106 -5.555 1.00 71.19 99 LEU A N 1
ATOM 754 C CA . LEU A 1 99 ? -5.841 -14.226 -6.214 1.00 71.19 99 LEU A CA 1
ATOM 755 C C . LEU A 1 99 ? -5.685 -14.916 -7.572 1.00 71.19 99 LEU A C 1
ATOM 757 O O . LEU A 1 99 ? -4.910 -14.453 -8.411 1.00 71.19 99 LEU A O 1
ATOM 761 N N . PRO A 1 100 ? -6.445 -15.992 -7.831 1.00 68.44 100 PRO A N 1
ATOM 762 C CA . PRO A 1 100 ? -6.782 -16.403 -9.190 1.00 68.44 100 PRO A CA 1
ATOM 763 C C . PRO A 1 100 ? -7.349 -15.238 -10.019 1.00 68.44 100 PRO A C 1
ATOM 765 O O . PRO A 1 100 ? -8.047 -14.380 -9.476 1.00 68.44 100 PRO A O 1
ATOM 768 N N . SER A 1 101 ? -7.103 -15.228 -11.333 1.00 66.88 101 SER A N 1
ATOM 769 C CA . SER A 1 101 ? -7.556 -14.166 -12.252 1.00 66.88 101 SER A CA 1
ATOM 770 C C . SER A 1 101 ? -9.078 -14.023 -12.357 1.00 66.88 101 SER A C 1
ATOM 772 O O . SER A 1 101 ? -9.566 -13.026 -12.875 1.00 66.88 101 SER A O 1
ATOM 774 N N . ASP A 1 102 ? -9.822 -15.028 -11.908 1.00 63.97 102 ASP A N 1
ATOM 775 C CA . ASP A 1 102 ? -11.280 -15.087 -11.881 1.00 63.97 102 ASP A CA 1
ATOM 776 C C . ASP A 1 102 ? -11.865 -14.853 -10.479 1.00 63.97 102 ASP A C 1
ATOM 778 O O . ASP A 1 102 ? -13.059 -15.057 -10.300 1.00 63.97 102 ASP A O 1
ATOM 782 N N . SER A 1 103 ? -11.063 -14.430 -9.491 1.00 67.62 103 SER A N 1
ATOM 783 C CA . SER A 1 103 ? -11.520 -14.235 -8.105 1.00 67.62 103 SER A CA 1
ATOM 784 C C . SER A 1 103 ? -12.471 -13.038 -7.990 1.00 67.62 103 SER A C 1
ATOM 786 O O . SER A 1 103 ? -11.995 -11.899 -8.010 1.00 67.62 103 SER A O 1
ATOM 788 N N . PRO A 1 104 ? -13.793 -13.239 -7.828 1.00 72.44 104 PRO A N 1
ATOM 789 C CA . PRO A 1 104 ? -14.698 -12.119 -7.638 1.00 72.44 104 PRO A CA 1
ATOM 790 C C . PRO A 1 104 ? -14.544 -11.557 -6.219 1.00 72.44 104 PRO A C 1
ATOM 792 O O . PRO A 1 104 ? -14.286 -12.296 -5.265 1.00 72.44 104 PRO A O 1
ATOM 795 N N . VAL A 1 105 ? -14.754 -10.250 -6.072 1.00 81.06 105 VAL A N 1
ATOM 796 C CA . VAL A 1 105 ? -14.947 -9.612 -4.765 1.00 81.06 105 VAL A CA 1
ATOM 797 C C . VAL A 1 105 ? -16.442 -9.384 -4.584 1.00 81.06 105 VAL A C 1
ATOM 799 O O . VAL A 1 105 ? -17.073 -8.727 -5.410 1.00 81.06 105 VAL A O 1
ATOM 802 N N . GLU A 1 106 ? -17.014 -9.948 -3.522 1.00 84.38 106 GLU A N 1
ATOM 803 C CA . GLU A 1 106 ? -18.401 -9.675 -3.151 1.00 84.38 106 GLU A CA 1
ATOM 804 C C . GLU A 1 106 ? -18.540 -8.232 -2.667 1.00 84.38 106 GLU A C 1
ATOM 806 O O . GLU A 1 106 ? -17.762 -7.767 -1.829 1.00 84.38 106 GLU A O 1
ATOM 811 N N . VAL A 1 107 ? -19.552 -7.535 -3.178 1.00 90.00 107 VAL A N 1
ATOM 812 C CA . VAL A 1 107 ? -19.808 -6.127 -2.871 1.00 90.00 107 VAL A CA 1
ATOM 813 C C . VAL A 1 107 ? -21.259 -5.892 -2.460 1.00 90.00 107 VAL A C 1
ATOM 815 O O . VAL A 1 107 ? -22.150 -6.656 -2.828 1.00 90.00 107 VAL A O 1
ATOM 818 N N . VAL A 1 108 ? -21.483 -4.825 -1.700 1.00 94.62 108 VAL A N 1
ATOM 819 C CA . VAL A 1 108 ? -22.794 -4.310 -1.290 1.00 94.62 108 VAL A CA 1
ATOM 820 C C . VAL A 1 108 ? -22.844 -2.808 -1.564 1.00 94.62 108 VAL A C 1
ATOM 822 O O . VAL A 1 108 ? -21.810 -2.144 -1.522 1.00 94.62 108 VAL A O 1
ATOM 825 N N . GLU A 1 109 ? -24.018 -2.288 -1.900 1.00 97.06 109 GLU A N 1
ATOM 826 C CA . GLU A 1 109 ? -24.240 -0.849 -2.074 1.00 97.06 109 GLU A CA 1
ATOM 827 C C . GLU A 1 109 ? -24.077 -0.111 -0.732 1.00 97.06 109 GLU A C 1
ATOM 829 O O . GLU A 1 109 ? -24.429 -0.648 0.321 1.00 97.06 109 GLU A O 1
ATOM 834 N N . CYS A 1 110 ? -23.501 1.090 -0.767 1.00 96.69 110 CYS A N 1
ATOM 835 C CA . CYS A 1 110 ? -23.387 1.989 0.380 1.00 96.69 110 CYS A CA 1
ATOM 836 C C . CYS A 1 110 ? -24.770 2.401 0.920 1.00 96.69 110 CYS A C 1
ATOM 838 O O . CYS A 1 110 ? -25.758 2.442 0.193 1.00 96.69 110 CYS A O 1
ATOM 840 N N . GLU A 1 111 ? -24.841 2.789 2.195 1.00 96.69 111 GLU A N 1
ATOM 841 C CA . GLU A 1 111 ? -26.095 3.205 2.843 1.00 96.69 111 GLU A CA 1
ATOM 842 C C . GLU A 1 111 ? -26.653 4.525 2.280 1.00 96.69 111 GLU A C 1
ATOM 844 O O . GLU A 1 111 ? -27.855 4.787 2.345 1.00 96.69 111 GLU A O 1
ATOM 849 N N . THR A 1 112 ? -25.779 5.400 1.774 1.00 95.75 112 THR A N 1
ATOM 850 C CA . THR A 1 112 ? -26.129 6.788 1.423 1.00 95.75 112 THR A CA 1
ATOM 851 C C . THR A 1 112 ? -25.905 7.171 -0.038 1.00 95.75 112 THR A C 1
ATOM 853 O O . THR A 1 112 ? -26.174 8.318 -0.403 1.00 95.75 112 THR A O 1
ATOM 856 N N . ASN A 1 113 ? -25.382 6.268 -0.870 1.00 93.88 113 ASN A N 1
ATOM 857 C CA . ASN A 1 113 ? -25.058 6.536 -2.274 1.00 93.88 113 ASN A CA 1
ATOM 858 C C . ASN A 1 113 ? -24.903 5.238 -3.089 1.00 93.88 113 ASN A C 1
ATOM 860 O O . ASN A 1 113 ? -24.709 4.170 -2.522 1.00 93.88 113 ASN A O 1
ATOM 864 N N . ASP A 1 114 ? -24.887 5.361 -4.417 1.00 95.62 114 ASP A N 1
ATOM 865 C CA . ASP A 1 114 ? -24.915 4.226 -5.356 1.00 95.62 114 ASP A CA 1
ATOM 866 C C . ASP A 1 114 ? -23.527 3.567 -5.590 1.00 95.62 114 ASP A C 1
ATOM 868 O O . ASP A 1 114 ? -23.278 2.946 -6.630 1.00 95.62 114 ASP A O 1
ATOM 872 N N . ILE A 1 115 ? -22.569 3.747 -4.669 1.00 95.94 115 ILE A N 1
ATOM 873 C CA . ILE A 1 115 ? -21.229 3.141 -4.748 1.00 95.94 115 ILE A CA 1
ATOM 874 C C . ILE A 1 115 ? -21.253 1.771 -4.072 1.00 95.94 115 ILE A C 1
ATOM 876 O O . ILE A 1 115 ? -21.775 1.611 -2.975 1.00 95.94 115 ILE A O 1
ATOM 880 N N . TYR A 1 116 ? -20.622 0.784 -4.703 1.00 93.75 116 TYR A N 1
ATOM 881 C CA . TYR A 1 116 ? -20.481 -0.563 -4.160 1.00 93.75 116 TYR A CA 1
ATOM 882 C C . TYR A 1 116 ? -19.156 -0.718 -3.404 1.00 93.75 116 TYR A C 1
ATOM 884 O O . TYR A 1 116 ? -18.090 -0.390 -3.930 1.00 93.75 116 TYR A O 1
ATOM 892 N N . VAL A 1 117 ? -19.214 -1.267 -2.192 1.00 93.56 117 VAL A N 1
ATOM 893 C CA . VAL A 1 117 ? -18.062 -1.536 -1.320 1.00 93.56 117 VAL A CA 1
ATOM 894 C C . VAL A 1 117 ? -17.933 -3.031 -1.004 1.00 93.56 117 VAL A C 1
ATOM 896 O O . VAL A 1 117 ? -18.941 -3.736 -0.982 1.00 93.56 117 VAL A O 1
ATOM 899 N N . PRO A 1 118 ? -16.720 -3.559 -0.741 1.00 91.50 118 PRO A N 1
ATOM 900 C CA . PRO A 1 118 ? -16.542 -4.969 -0.394 1.00 91.50 118 PRO A CA 1
ATOM 901 C C . PRO A 1 118 ? -17.317 -5.370 0.868 1.00 91.50 118 PRO A C 1
ATOM 903 O O . PRO A 1 118 ? -17.163 -4.743 1.917 1.00 91.50 118 PRO A O 1
ATOM 906 N N . THR A 1 119 ? -18.060 -6.479 0.824 1.00 89.00 119 THR A N 1
ATOM 907 C CA . THR A 1 119 ? -18.819 -7.001 1.988 1.00 89.00 119 THR A CA 1
ATOM 908 C C . THR A 1 119 ? -17.916 -7.390 3.167 1.00 89.00 119 THR A C 1
ATOM 910 O O . THR A 1 119 ? -18.352 -7.502 4.318 1.00 89.00 119 THR A O 1
ATOM 913 N N . CYS A 1 120 ? -16.628 -7.609 2.896 1.00 87.88 120 CYS A N 1
ATOM 914 C CA . CYS A 1 120 ? -15.616 -7.942 3.887 1.00 87.88 120 CYS A CA 1
ATOM 915 C C . CYS A 1 120 ? -14.885 -6.729 4.484 1.00 87.88 120 CYS A C 1
ATOM 917 O O . CYS A 1 120 ? -13.960 -6.944 5.270 1.00 87.88 120 CYS A O 1
ATOM 919 N N . ALA A 1 121 ? -15.233 -5.492 4.110 1.00 91.12 121 ALA A N 1
ATOM 920 C CA . ALA A 1 121 ? -14.601 -4.293 4.657 1.00 91.12 121 ALA A CA 1
ATOM 921 C C . ALA A 1 121 ? -14.761 -4.226 6.187 1.00 91.12 121 ALA A C 1
ATOM 923 O O . ALA A 1 121 ? -15.794 -4.606 6.738 1.00 91.12 121 ALA A O 1
ATOM 924 N N . GLU A 1 122 ? -13.722 -3.764 6.886 1.00 93.31 122 GLU A N 1
ATOM 925 C CA . GLU A 1 122 ? -13.753 -3.608 8.347 1.00 93.31 122 GLU A CA 1
ATOM 926 C C . GLU A 1 122 ? -14.545 -2.376 8.774 1.00 93.31 122 GLU A C 1
ATOM 928 O O . GLU A 1 122 ? -15.347 -2.449 9.706 1.00 93.31 122 GLU A O 1
ATOM 933 N N . VAL A 1 123 ? -14.304 -1.264 8.078 1.00 94.38 123 VAL A N 1
ATOM 934 C CA . VAL A 1 123 ? -14.890 0.055 8.309 1.00 94.38 123 VAL A CA 1
ATOM 935 C C . VAL A 1 123 ? -15.083 0.718 6.949 1.00 94.38 123 VAL A C 1
ATOM 937 O O . VAL A 1 123 ? -14.179 0.674 6.113 1.00 94.38 123 VAL A O 1
ATOM 940 N N . VAL A 1 124 ? -16.236 1.340 6.740 1.00 95.94 124 VAL A N 1
ATOM 941 C CA . VAL A 1 124 ? -16.566 2.128 5.553 1.00 95.94 124 VAL A CA 1
ATOM 942 C C . VAL A 1 124 ? -16.981 3.519 6.016 1.00 95.94 124 VAL A C 1
ATOM 944 O O . VAL A 1 124 ? -17.833 3.665 6.891 1.00 95.94 124 VAL A O 1
ATOM 947 N N . TYR A 1 125 ? -16.352 4.538 5.435 1.00 96.00 125 TYR A N 1
ATOM 948 C CA . TYR A 1 125 ? -16.711 5.939 5.628 1.00 96.00 125 TYR A CA 1
ATOM 949 C C . TYR A 1 125 ? -17.411 6.425 4.365 1.00 96.00 125 TYR A C 1
ATOM 951 O O . TYR A 1 125 ? -16.801 6.476 3.298 1.00 96.00 125 TYR A O 1
ATOM 959 N N . GLU A 1 126 ? -18.679 6.794 4.484 1.00 97.44 126 GLU A N 1
ATOM 960 C CA . GLU A 1 126 ? -19.483 7.289 3.372 1.00 97.44 126 GLU A CA 1
ATOM 961 C C . GLU A 1 126 ? -19.679 8.795 3.487 1.00 97.44 126 GLU A C 1
ATOM 963 O O . GLU A 1 126 ? -19.879 9.328 4.583 1.00 97.44 126 GLU A O 1
ATOM 968 N N . GLY A 1 127 ? -19.642 9.502 2.361 1.00 96.12 127 GLY A N 1
ATOM 969 C CA . GLY A 1 127 ? -19.650 10.955 2.381 1.00 96.12 127 GLY A CA 1
ATOM 970 C C . GLY A 1 127 ? -19.382 11.592 1.027 1.00 96.12 127 GLY A C 1
ATOM 971 O O . GLY A 1 127 ? -19.508 10.953 -0.014 1.00 96.12 127 GLY A O 1
ATOM 972 N N . PHE A 1 128 ? -18.978 12.861 1.057 1.00 96.06 128 PHE A N 1
ATOM 973 C CA . PHE A 1 128 ? -18.676 13.643 -0.141 1.00 96.06 128 PHE A CA 1
ATOM 974 C C . PHE A 1 128 ? -17.355 14.394 0.003 1.00 96.06 128 PHE A C 1
ATOM 976 O O . PHE A 1 128 ? -17.070 14.981 1.049 1.00 96.06 128 PHE A O 1
ATOM 983 N N . VAL A 1 129 ? -16.561 14.410 -1.068 1.00 96.88 129 VAL A N 1
ATOM 984 C CA . VAL A 1 129 ? -15.389 15.286 -1.187 1.00 96.88 129 VAL A CA 1
ATOM 985 C C . VAL A 1 129 ? -15.862 16.656 -1.667 1.00 96.88 129 VAL A C 1
ATOM 987 O O . VAL A 1 129 ? -16.550 16.762 -2.683 1.00 96.88 129 VAL A O 1
ATOM 990 N N . SER A 1 130 ? -15.518 17.710 -0.933 1.00 97.19 130 SER A N 1
ATOM 991 C CA . SER A 1 130 ? -15.888 19.079 -1.281 1.00 97.19 130 SER A CA 1
ATOM 992 C C . SER A 1 130 ? -15.055 19.590 -2.455 1.00 97.19 130 SER A C 1
ATOM 994 O O . SER A 1 130 ? -13.833 19.489 -2.452 1.00 97.19 130 SER A O 1
ATOM 996 N N . ALA A 1 131 ? -15.713 20.188 -3.449 1.00 97.06 131 ALA A N 1
ATOM 997 C CA . ALA A 1 131 ? -15.037 20.834 -4.576 1.00 97.06 131 ALA A CA 1
ATOM 998 C C . ALA A 1 131 ? -14.551 22.261 -4.255 1.00 97.06 131 ALA A C 1
ATOM 1000 O O . ALA A 1 131 ? -13.818 22.853 -5.044 1.00 97.06 131 ALA A O 1
ATOM 1001 N N . THR A 1 132 ? -14.995 22.838 -3.134 1.00 97.75 132 THR A N 1
ATOM 1002 C CA . THR A 1 132 ? -14.772 24.256 -2.799 1.00 97.75 132 THR A CA 1
ATOM 1003 C C . THR A 1 132 ? -14.189 24.478 -1.412 1.00 97.75 132 THR A C 1
ATOM 1005 O O . THR A 1 132 ? -13.721 25.575 -1.125 1.00 97.75 132 THR A O 1
ATOM 1008 N N . GLU A 1 133 ? -14.251 23.479 -0.534 1.00 98.12 133 GLU A N 1
ATOM 1009 C CA . GLU A 1 133 ? -13.733 23.577 0.827 1.00 98.12 133 GLU A CA 1
ATOM 1010 C C . GLU A 1 133 ? -12.485 22.714 0.974 1.00 98.12 133 GLU A C 1
ATOM 1012 O O . GLU A 1 133 ? -12.469 21.549 0.570 1.00 98.12 133 GLU A O 1
ATOM 1017 N N . ALA A 1 134 ? -11.462 23.284 1.599 1.00 97.94 134 ALA A N 1
ATOM 1018 C CA . ALA A 1 134 ? -10.192 22.633 1.864 1.00 97.94 134 ALA A CA 1
ATOM 1019 C C . ALA A 1 134 ? -9.740 22.921 3.300 1.00 97.94 134 ALA A C 1
ATOM 1021 O O . ALA A 1 134 ? -10.239 23.850 3.942 1.00 97.94 134 ALA A O 1
ATOM 1022 N N . ALA A 1 135 ? -8.809 22.116 3.799 1.00 97.19 135 ALA A N 1
ATOM 1023 C CA . ALA A 1 135 ? -8.128 22.356 5.064 1.00 97.19 135 ALA A CA 1
ATOM 1024 C C . ALA A 1 135 ? -6.645 21.968 4.968 1.00 97.19 135 ALA A C 1
ATOM 1026 O O . ALA A 1 135 ? -6.307 21.113 4.142 1.00 97.19 135 ALA A O 1
ATOM 1027 N N . PRO A 1 136 ? -5.781 22.540 5.829 1.00 96.81 136 PRO A N 1
ATOM 1028 C CA . PRO A 1 136 ? -4.379 22.154 5.890 1.00 96.81 136 PRO A CA 1
ATOM 1029 C C . PRO A 1 136 ? -4.226 20.671 6.243 1.00 96.81 136 PRO A C 1
ATOM 1031 O O . PRO A 1 136 ? -4.757 20.207 7.255 1.00 96.81 136 PRO A O 1
ATOM 1034 N N . GLU A 1 137 ? -3.480 19.945 5.420 1.00 96.19 137 GLU A N 1
ATOM 1035 C CA . GLU A 1 137 ? -3.097 18.546 5.602 1.00 96.19 137 GLU A CA 1
ATOM 1036 C C . GLU A 1 137 ? -1.563 18.434 5.635 1.00 96.19 137 GLU A C 1
ATOM 1038 O O . GLU A 1 137 ? -0.852 19.240 5.024 1.00 96.19 137 GLU A O 1
ATOM 1043 N N . GLY A 1 138 ? -1.057 17.467 6.405 1.00 94.38 138 GLY A N 1
ATOM 1044 C CA . GLY A 1 138 ? 0.367 17.284 6.654 1.00 94.38 138 GLY A CA 1
ATOM 1045 C C . GLY A 1 138 ? 0.969 18.230 7.713 1.00 94.38 138 GLY A C 1
ATOM 1046 O O . GLY A 1 138 ? 0.259 19.003 8.364 1.00 94.38 138 GLY A O 1
ATOM 1047 N N . PRO A 1 139 ? 2.294 18.150 7.931 1.00 94.31 139 PRO A N 1
ATOM 1048 C CA . PRO A 1 139 ? 3.215 17.227 7.268 1.00 94.31 139 PRO A CA 1
ATOM 1049 C C . PRO A 1 139 ? 3.081 15.791 7.792 1.00 94.31 139 PRO A C 1
ATOM 1051 O O . PRO A 1 139 ? 2.865 15.563 8.984 1.00 94.31 139 PRO A O 1
ATOM 1054 N N . MET A 1 140 ? 3.303 14.817 6.910 1.00 94.44 140 MET A N 1
ATOM 1055 C CA . MET A 1 140 ? 3.462 13.401 7.248 1.00 94.44 140 MET A CA 1
ATOM 1056 C C . MET A 1 140 ? 4.864 12.929 6.834 1.00 94.44 140 MET A C 1
ATOM 1058 O O . MET A 1 140 ? 5.506 13.521 5.968 1.00 94.44 140 MET A O 1
ATOM 1062 N N . ALA A 1 141 ? 5.382 11.884 7.482 1.00 93.75 141 ALA A N 1
ATOM 1063 C CA . ALA A 1 141 ? 6.545 11.186 6.946 1.00 93.75 141 ALA A CA 1
ATOM 1064 C C . ALA A 1 141 ? 6.147 10.440 5.665 1.00 93.75 141 ALA A C 1
ATOM 1066 O O . ALA A 1 141 ? 5.144 9.736 5.659 1.00 93.75 141 ALA A O 1
ATOM 1067 N N . GLU A 1 142 ? 6.956 10.559 4.620 1.00 94.69 142 GLU A N 1
ATOM 1068 C CA . GLU A 1 142 ? 6.652 10.014 3.296 1.00 94.69 142 GLU A CA 1
ATOM 1069 C C . GLU A 1 142 ? 7.532 8.818 2.922 1.00 94.69 142 GLU A C 1
ATOM 1071 O O . GLU A 1 142 ? 8.519 8.506 3.600 1.00 94.69 142 GLU A O 1
ATOM 1076 N N . TYR A 1 143 ? 7.180 8.146 1.821 1.00 94.12 143 TYR A N 1
ATOM 1077 C CA . TYR A 1 143 ? 7.850 6.925 1.349 1.00 94.12 143 TYR A CA 1
ATOM 1078 C C . TYR A 1 143 ? 9.368 7.087 1.164 1.00 94.12 143 TYR A C 1
ATOM 1080 O O . TYR A 1 143 ? 10.121 6.153 1.406 1.00 94.12 143 TYR A O 1
ATOM 1088 N N . HIS A 1 144 ? 9.860 8.284 0.827 1.00 93.56 144 HIS A N 1
ATOM 1089 C CA . HIS A 1 144 ? 11.298 8.568 0.719 1.00 93.56 144 HIS A CA 1
ATOM 1090 C C . HIS A 1 144 ? 12.027 8.610 2.078 1.00 93.56 144 HIS A C 1
ATOM 1092 O O . HIS A 1 144 ? 13.229 8.862 2.139 1.00 93.56 144 HIS A O 1
ATOM 1098 N N . GLY A 1 145 ? 11.322 8.390 3.190 1.00 93.81 145 GLY A N 1
ATOM 1099 C CA . GLY A 1 145 ? 11.905 8.245 4.521 1.00 93.81 145 GLY A CA 1
ATOM 1100 C C . GLY A 1 145 ? 12.100 9.543 5.301 1.00 93.81 145 GLY A C 1
ATOM 1101 O O . GLY A 1 145 ? 12.774 9.519 6.334 1.00 93.81 145 GLY A O 1
ATOM 1102 N N . HIS A 1 146 ? 11.512 10.651 4.845 1.00 93.25 146 HIS A N 1
ATOM 1103 C CA . HIS A 1 146 ? 11.647 11.969 5.470 1.00 93.25 146 HIS A CA 1
ATOM 1104 C C . HIS A 1 146 ? 10.286 12.578 5.807 1.00 93.25 146 HIS A C 1
ATOM 1106 O O . HIS A 1 146 ? 9.279 12.253 5.189 1.00 93.25 146 HIS A O 1
ATOM 1112 N N . ILE A 1 147 ? 10.299 13.479 6.785 1.00 93.50 147 ILE A N 1
ATOM 1113 C CA . ILE A 1 147 ? 9.232 14.436 7.070 1.00 93.50 147 ILE A CA 1
ATOM 1114 C C . ILE A 1 147 ? 9.798 15.828 6.795 1.00 93.50 147 ILE A C 1
ATOM 1116 O O . ILE A 1 147 ? 10.962 16.076 7.127 1.00 93.50 147 ILE A O 1
ATOM 1120 N N . PHE A 1 148 ? 8.998 16.721 6.221 1.00 92.69 148 PHE A N 1
ATOM 1121 C CA . PHE A 1 148 ? 9.368 18.117 5.988 1.00 92.69 148 PHE A CA 1
ATOM 1122 C C . PHE A 1 148 ? 8.575 19.014 6.952 1.00 92.69 148 PHE A C 1
ATOM 1124 O O . PHE A 1 148 ? 7.410 19.317 6.705 1.00 92.69 148 PHE A O 1
ATOM 1131 N N . PRO A 1 149 ? 9.142 19.383 8.118 1.00 90.50 149 PRO A N 1
ATOM 1132 C CA . PRO A 1 149 ? 8.403 20.132 9.127 1.00 90.50 149 PRO A CA 1
ATOM 1133 C C . PRO A 1 149 ? 7.959 21.499 8.607 1.00 90.50 149 PRO A C 1
ATOM 1135 O O . PRO A 1 149 ? 8.763 22.243 8.051 1.00 90.50 149 PRO A O 1
ATOM 1138 N N . GLY A 1 150 ? 6.700 21.852 8.857 1.00 88.88 150 GLY A N 1
ATOM 1139 C CA . GLY A 1 150 ? 6.125 23.127 8.423 1.00 88.88 150 GLY A CA 1
ATOM 1140 C C . GLY A 1 150 ? 5.635 23.143 6.975 1.00 88.88 150 GLY A C 1
ATOM 1141 O O . GLY A 1 150 ? 5.071 24.152 6.565 1.00 88.88 150 GLY A O 1
ATOM 1142 N N . GLU A 1 151 ? 5.802 22.051 6.223 1.00 90.75 151 GLU A N 1
ATOM 1143 C CA . GLU A 1 151 ? 5.118 21.873 4.943 1.00 90.75 151 GLU A CA 1
ATOM 1144 C C . GLU A 1 151 ? 3.704 21.336 5.179 1.00 90.75 151 GLU A C 1
ATOM 1146 O O . GLU A 1 151 ? 3.505 20.343 5.874 1.00 90.75 151 GLU A O 1
ATOM 1151 N N . SER A 1 152 ? 2.714 22.025 4.621 1.00 92.50 152 SER A N 1
ATOM 1152 C CA . SER A 1 152 ? 1.309 21.624 4.634 1.00 92.50 152 SER A CA 1
ATOM 1153 C C . SER A 1 152 ? 0.647 22.124 3.363 1.00 92.50 152 SER A C 1
ATOM 1155 O O . SER A 1 152 ? 0.976 23.217 2.889 1.00 92.50 152 SER A O 1
ATOM 1157 N N . HIS A 1 153 ? -0.320 21.375 2.854 1.00 93.00 153 HIS A N 1
ATOM 1158 C CA . HIS A 1 153 ? -1.084 21.761 1.674 1.00 93.00 153 HIS A CA 1
ATOM 1159 C C . HIS A 1 153 ? -2.570 21.816 2.006 1.00 93.00 153 HIS A C 1
ATOM 1161 O O . HIS A 1 153 ? -3.067 21.007 2.786 1.00 93.00 153 HIS A O 1
ATOM 1167 N N . ASP A 1 154 ? -3.285 22.770 1.411 1.00 96.75 154 ASP A N 1
ATOM 1168 C CA . ASP A 1 154 ? -4.741 22.789 1.493 1.00 96.75 154 ASP A CA 1
ATOM 1169 C C . ASP A 1 154 ? -5.300 21.658 0.622 1.00 96.75 154 ASP A C 1
ATOM 1171 O O . ASP A 1 154 ? -5.264 21.721 -0.610 1.00 96.75 154 ASP A O 1
ATOM 1175 N N . CYS A 1 155 ? -5.813 20.617 1.275 1.00 96.75 155 CYS A N 1
ATOM 1176 C CA . CYS A 1 155 ? -6.406 19.448 0.635 1.00 96.75 155 CYS A CA 1
ATOM 1177 C C . CYS A 1 155 ? -7.942 19.504 0.725 1.00 96.75 155 CYS A C 1
ATOM 1179 O O . CYS A 1 155 ? -8.476 20.003 1.722 1.00 96.75 155 CYS A O 1
ATOM 1181 N N . PRO A 1 156 ? -8.682 18.995 -0.283 1.00 98.06 156 PRO A N 1
ATOM 1182 C CA . PRO A 1 156 ? -10.143 18.971 -0.257 1.00 98.06 156 PRO A CA 1
ATOM 1183 C C . PRO A 1 156 ? -10.708 18.273 0.986 1.00 98.06 156 PRO A C 1
ATOM 1185 O O . PRO A 1 156 ? -10.251 17.197 1.371 1.00 98.06 156 PRO A O 1
ATOM 1188 N N . LEU A 1 157 ? -11.748 18.852 1.590 1.00 97.94 157 LEU A N 1
ATOM 1189 C CA . LEU A 1 157 ? -12.421 18.236 2.735 1.00 97.94 157 LEU A CA 1
ATOM 1190 C C . LEU A 1 157 ? -13.259 17.027 2.309 1.00 97.94 157 LEU A C 1
ATOM 1192 O O . LEU A 1 157 ? -14.114 17.142 1.432 1.00 97.94 157 LEU A O 1
ATOM 1196 N N . PHE A 1 158 ? -13.104 15.902 3.007 1.00 97.75 158 PHE A N 1
ATOM 1197 C CA . PHE A 1 158 ? -14.035 14.776 2.932 1.00 97.75 158 PHE A CA 1
ATOM 1198 C C . PHE A 1 158 ? -15.034 14.836 4.095 1.00 97.75 158 PHE A C 1
ATOM 1200 O O . PHE A 1 158 ? -14.665 14.696 5.262 1.00 97.75 158 PHE A O 1
ATOM 1207 N N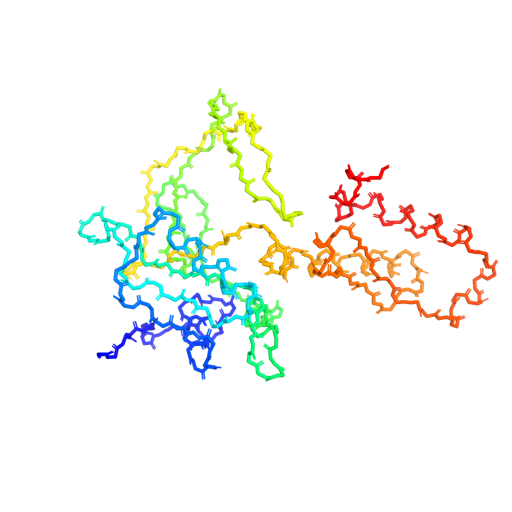 . ARG A 1 159 ? -16.311 15.078 3.784 1.00 96.38 159 ARG A N 1
ATOM 1208 C CA . ARG A 1 159 ? -17.402 15.163 4.765 1.00 96.38 159 ARG A CA 1
ATOM 1209 C C . ARG A 1 159 ? -18.070 13.803 4.911 1.00 96.38 159 ARG A C 1
ATOM 1211 O O . ARG A 1 159 ? -18.786 13.383 4.008 1.00 96.38 159 ARG A O 1
ATOM 1218 N N . VAL A 1 160 ? -17.843 13.148 6.048 1.00 96.75 160 VAL A N 1
ATOM 1219 C CA . VAL A 1 160 ? -18.435 11.844 6.378 1.00 96.75 160 VAL A CA 1
ATOM 1220 C C . VAL A 1 160 ? -19.864 12.027 6.887 1.00 96.75 160 VAL A C 1
ATOM 1222 O O . VAL A 1 160 ? -20.090 12.747 7.858 1.00 96.75 160 VAL A O 1
ATOM 1225 N N . ASN A 1 161 ? -20.812 11.344 6.251 1.00 94.56 161 ASN A N 1
ATOM 1226 C CA . ASN A 1 161 ? -22.219 11.308 6.645 1.00 94.56 161 ASN A CA 1
ATOM 1227 C C . ASN A 1 161 ? -22.544 10.063 7.472 1.00 94.56 161 ASN A C 1
ATOM 1229 O O . ASN A 1 161 ? -23.287 10.148 8.448 1.00 94.56 161 ASN A O 1
ATOM 1233 N N . VAL A 1 162 ? -22.000 8.912 7.071 1.00 96.69 162 VAL A N 1
ATOM 1234 C CA . VAL A 1 162 ? -22.276 7.607 7.680 1.00 96.69 162 VAL A CA 1
ATOM 1235 C C . VAL A 1 162 ? -20.975 6.829 7.825 1.00 96.69 162 VAL A C 1
ATOM 1237 O O . VAL A 1 162 ? -20.096 6.886 6.967 1.00 96.69 162 VAL A O 1
ATOM 1240 N N . ILE A 1 163 ? -20.853 6.112 8.940 1.00 95.12 163 ILE A N 1
ATOM 1241 C CA . ILE A 1 163 ? -19.785 5.143 9.175 1.00 95.12 163 ILE A CA 1
ATOM 1242 C C . ILE A 1 163 ? -20.455 3.802 9.442 1.00 95.12 163 ILE A C 1
ATOM 1244 O O . ILE A 1 163 ? -21.188 3.669 10.423 1.00 95.12 163 ILE A O 1
ATOM 1248 N N . THR A 1 164 ? -20.184 2.813 8.598 1.00 94.81 164 THR A N 1
ATOM 1249 C CA . THR A 1 164 ? -20.558 1.417 8.845 1.00 94.81 164 THR A CA 1
ATOM 1250 C C . THR A 1 164 ? -19.305 0.610 9.159 1.00 94.81 164 THR A C 1
ATOM 1252 O O . THR A 1 164 ? -18.204 0.922 8.706 1.00 94.81 164 THR A O 1
ATOM 1255 N N . HIS A 1 165 ? -19.428 -0.403 10.013 1.00 93.69 165 HIS A N 1
ATOM 1256 C CA . HIS A 1 165 ? -18.293 -1.239 10.387 1.00 93.69 165 HIS A CA 1
ATOM 1257 C C . HIS A 1 165 ? -18.752 -2.610 10.877 1.00 93.69 165 HIS A C 1
ATOM 1259 O O . HIS A 1 165 ? -19.883 -2.793 11.336 1.00 93.69 165 HIS A O 1
ATOM 1265 N N . ARG A 1 166 ? -17.847 -3.588 10.828 1.00 90.69 166 ARG A N 1
ATOM 1266 C CA . ARG A 1 166 ? -18.086 -4.912 11.419 1.00 90.69 166 ARG A CA 1
ATOM 1267 C C . ARG A 1 166 ? -18.148 -4.818 12.942 1.00 90.69 166 ARG A C 1
ATOM 1269 O O . ARG A 1 166 ? -17.606 -3.895 13.547 1.00 90.69 166 ARG A O 1
ATOM 1276 N N . THR A 1 167 ? -18.752 -5.808 13.593 1.00 87.06 167 THR A N 1
ATOM 1277 C CA . THR A 1 167 ? -18.580 -5.982 15.043 1.00 87.06 167 THR A CA 1
ATOM 1278 C C . THR A 1 167 ? -17.096 -6.177 15.369 1.00 87.06 167 THR A C 1
ATOM 1280 O O . THR A 1 167 ? -16.419 -6.953 14.693 1.00 87.06 167 THR A O 1
ATOM 1283 N N . ASP A 1 168 ? -16.610 -5.494 16.412 1.00 86.50 168 ASP A N 1
ATOM 1284 C CA . ASP A 1 168 ? -15.200 -5.514 16.836 1.00 86.50 168 ASP A CA 1
ATOM 1285 C C . ASP A 1 168 ? -14.218 -5.177 15.688 1.00 86.50 168 ASP A C 1
ATOM 1287 O O . ASP A 1 168 ? -13.409 -6.027 15.306 1.00 86.50 168 ASP A O 1
ATOM 1291 N N . PRO A 1 169 ? -14.332 -3.987 15.065 1.00 90.69 169 PRO A N 1
ATOM 1292 C CA . PRO A 1 169 ? -13.620 -3.637 13.833 1.00 90.69 169 PRO A CA 1
ATOM 1293 C C . PRO A 1 169 ? -12.106 -3.472 14.038 1.00 90.69 169 PRO A C 1
ATOM 1295 O O . PRO A 1 169 ? -11.638 -3.090 15.115 1.00 90.69 169 PRO A O 1
ATOM 1298 N N . ILE A 1 170 ? -11.346 -3.733 12.972 1.00 92.12 170 ILE A N 1
ATOM 1299 C CA . ILE A 1 170 ? -9.885 -3.652 12.924 1.00 92.12 170 ILE A CA 1
ATOM 1300 C C . ILE A 1 170 ? -9.465 -2.646 11.847 1.00 92.12 170 ILE A C 1
ATOM 1302 O O . ILE A 1 170 ? -9.694 -2.862 10.661 1.00 92.12 170 ILE A O 1
ATOM 1306 N N . LEU A 1 171 ? -8.791 -1.571 12.245 1.00 93.88 171 LEU A N 1
ATOM 1307 C CA . LEU A 1 171 ? -8.228 -0.572 11.343 1.00 93.88 171 LEU A CA 1
ATOM 1308 C C . LEU A 1 171 ? -6.787 -0.955 10.956 1.00 93.88 171 LEU A C 1
ATOM 1310 O O . LEU A 1 171 ? -5.919 -0.993 11.833 1.00 93.88 171 LEU A O 1
ATOM 1314 N N . PRO A 1 172 ? -6.485 -1.249 9.680 1.00 94.94 172 PRO A N 1
ATOM 1315 C CA . PRO A 1 172 ? -5.104 -1.379 9.229 1.00 94.94 172 PRO A CA 1
ATOM 1316 C C . PRO A 1 172 ? -4.418 -0.009 9.191 1.00 94.94 172 PRO A C 1
ATOM 1318 O O . PRO A 1 172 ? -4.996 0.964 8.715 1.00 94.94 172 PRO A O 1
ATOM 1321 N N . VAL A 1 173 ? -3.171 0.063 9.659 1.00 95.50 173 VAL A N 1
ATOM 1322 C CA . VAL A 1 173 ? -2.373 1.299 9.651 1.00 95.50 173 VAL A CA 1
ATOM 1323 C C . VAL A 1 173 ? -1.009 1.049 9.017 1.00 95.50 173 VAL A C 1
ATOM 1325 O O . VAL A 1 173 ? -0.265 0.161 9.441 1.00 95.50 173 VAL A O 1
ATOM 1328 N N . CYS A 1 174 ? -0.670 1.889 8.038 1.00 96.56 174 CYS A N 1
ATOM 1329 C CA . CYS A 1 174 ? 0.694 2.077 7.560 1.00 96.56 174 CYS A CA 1
ATOM 1330 C C . CYS A 1 174 ? 1.332 3.248 8.313 1.00 96.56 174 CYS A C 1
ATOM 1332 O O . CYS A 1 174 ? 0.701 4.285 8.508 1.00 96.56 174 CYS A O 1
ATOM 1334 N N . VAL A 1 175 ? 2.587 3.092 8.734 1.00 97.31 175 VAL A N 1
ATOM 1335 C CA . VAL A 1 175 ? 3.366 4.195 9.310 1.00 97.31 175 VAL A CA 1
ATOM 1336 C C . VAL A 1 175 ? 4.496 4.516 8.349 1.00 97.31 175 VAL A C 1
ATOM 1338 O O . VAL A 1 175 ? 5.583 3.961 8.494 1.00 97.31 175 VAL A O 1
ATOM 1341 N N . ALA A 1 176 ? 4.225 5.355 7.352 1.00 96.50 176 ALA A N 1
ATOM 1342 C CA . ALA A 1 176 ? 5.162 5.679 6.282 1.00 96.50 176 ALA A CA 1
ATOM 1343 C C . ALA A 1 176 ? 6.495 6.251 6.803 1.00 96.50 176 ALA A C 1
ATOM 1345 O O . ALA A 1 176 ? 6.603 6.768 7.922 1.00 96.50 176 ALA A O 1
ATOM 1346 N N . GLY A 1 177 ? 7.550 6.083 6.008 1.00 94.81 177 GLY A N 1
ATOM 1347 C CA . GLY A 1 177 ? 8.893 6.536 6.347 1.00 94.81 177 GLY A CA 1
ATOM 1348 C C . GLY A 1 177 ? 9.961 5.579 5.837 1.00 94.81 177 GLY A C 1
ATOM 1349 O O . GLY A 1 177 ? 9.842 4.994 4.767 1.00 94.81 177 GLY A O 1
ATOM 1350 N N . ARG A 1 178 ? 11.045 5.423 6.607 1.00 94.88 178 ARG A N 1
ATOM 1351 C CA . ARG A 1 178 ? 12.214 4.655 6.158 1.00 94.88 178 ARG A CA 1
ATOM 1352 C C . ARG A 1 178 ? 11.846 3.212 5.802 1.00 94.88 178 ARG A C 1
ATOM 1354 O O . ARG A 1 178 ? 11.294 2.499 6.644 1.00 94.88 178 ARG A O 1
ATOM 1361 N N . ALA A 1 179 ? 12.248 2.788 4.610 1.00 93.25 179 ALA A N 1
ATOM 1362 C CA . ALA A 1 179 ? 11.987 1.466 4.059 1.00 93.25 179 ALA A CA 1
ATOM 1363 C C . ALA A 1 179 ? 12.488 0.296 4.941 1.00 93.25 179 ALA A C 1
ATOM 1365 O O . ALA A 1 179 ? 13.442 0.472 5.713 1.00 93.25 179 ALA A O 1
ATOM 1366 N N . PRO A 1 180 ? 11.928 -0.920 4.776 1.00 93.44 180 PRO A N 1
ATOM 1367 C CA . PRO A 1 180 ? 10.753 -1.239 3.963 1.00 93.44 180 PRO A CA 1
ATOM 1368 C C . PRO A 1 180 ? 9.446 -1.058 4.752 1.00 93.44 180 PRO A C 1
ATOM 1370 O O . PRO A 1 180 ? 9.324 -1.465 5.906 1.00 93.44 180 PRO A O 1
ATOM 1373 N N . GLU A 1 181 ? 8.453 -0.462 4.108 1.00 95.06 181 GLU A N 1
ATOM 1374 C CA . GLU A 1 181 ? 7.050 -0.415 4.544 1.00 95.06 181 GLU A CA 1
ATOM 1375 C C . GLU A 1 181 ? 6.139 -0.502 3.315 1.00 95.06 181 GLU A C 1
ATOM 1377 O O . GLU A 1 181 ? 6.654 -0.648 2.207 1.00 95.06 181 GLU A O 1
ATOM 1382 N N . GLU A 1 182 ? 4.824 -0.480 3.496 1.00 95.56 182 GLU A N 1
ATOM 1383 C CA . GLU A 1 182 ? 3.818 -0.723 2.462 1.00 95.56 182 GLU A CA 1
ATOM 1384 C C . GLU A 1 182 ? 3.993 0.092 1.178 1.00 95.56 182 GLU A C 1
ATOM 1386 O O . GLU A 1 182 ? 3.767 -0.460 0.102 1.00 95.56 182 GLU A O 1
ATOM 1391 N N . ASN A 1 183 ? 4.479 1.336 1.234 1.00 94.94 183 ASN A N 1
ATOM 1392 C CA . ASN A 1 183 ? 4.774 2.079 0.008 1.00 94.94 183 ASN A CA 1
ATOM 1393 C C . ASN A 1 183 ? 5.813 1.367 -0.867 1.00 94.94 183 ASN A C 1
ATOM 1395 O O . ASN A 1 183 ? 5.728 1.346 -2.091 1.00 94.94 183 ASN A O 1
ATOM 1399 N N . HIS A 1 184 ? 6.782 0.724 -0.231 1.00 94.94 184 HIS A N 1
ATOM 1400 C CA . HIS A 1 184 ? 7.852 0.003 -0.900 1.00 94.94 184 HIS A CA 1
ATOM 1401 C C . HIS A 1 184 ? 7.375 -1.378 -1.339 1.00 94.94 184 HIS A C 1
ATOM 1403 O O . HIS A 1 184 ? 7.547 -1.771 -2.491 1.00 94.94 184 HIS A O 1
ATOM 1409 N N . THR A 1 185 ? 6.766 -2.117 -0.410 1.00 93.50 185 THR A N 1
ATOM 1410 C CA . THR A 1 185 ? 6.412 -3.522 -0.616 1.00 93.50 185 THR A CA 1
ATOM 1411 C C . THR A 1 185 ? 5.230 -3.707 -1.559 1.00 93.50 185 THR A C 1
ATOM 1413 O O . THR A 1 185 ? 5.201 -4.701 -2.283 1.00 93.50 185 THR A O 1
ATOM 1416 N N . VAL A 1 186 ? 4.291 -2.757 -1.581 1.00 92.12 186 VAL A N 1
ATOM 1417 C CA . VAL A 1 186 ? 3.118 -2.775 -2.463 1.00 92.12 186 VAL A CA 1
ATOM 1418 C C . VAL A 1 186 ? 3.390 -1.937 -3.707 1.00 92.12 186 VAL A C 1
ATOM 1420 O O . VAL A 1 186 ? 3.544 -2.495 -4.794 1.00 92.12 186 VAL A O 1
ATOM 1423 N N . TRP A 1 187 ? 3.516 -0.613 -3.568 1.00 91.81 187 TRP A N 1
ATOM 1424 C CA . TRP A 1 187 ? 3.613 0.270 -4.736 1.00 91.81 187 TRP A CA 1
ATOM 1425 C C . TRP A 1 187 ? 4.926 0.088 -5.490 1.00 91.81 187 TRP A C 1
ATOM 1427 O O . TRP A 1 187 ? 4.911 -0.015 -6.714 1.00 91.81 187 TRP A O 1
ATOM 1437 N N . GLY A 1 188 ? 6.049 -0.045 -4.781 1.00 92.50 188 GLY A N 1
ATOM 1438 C CA . GLY A 1 188 ? 7.347 -0.312 -5.402 1.00 92.50 188 GLY A CA 1
ATOM 1439 C C . GLY A 1 188 ? 7.363 -1.600 -6.232 1.00 92.50 188 GLY A C 1
ATOM 1440 O O . GLY A 1 188 ? 7.916 -1.610 -7.334 1.00 92.50 188 GLY A O 1
ATOM 1441 N N . LEU A 1 189 ? 6.718 -2.669 -5.751 1.00 90.88 189 LEU A N 1
ATOM 1442 C CA . LEU A 1 189 ? 6.594 -3.931 -6.487 1.00 90.88 189 LEU A CA 1
ATOM 1443 C C . LEU A 1 189 ? 5.703 -3.785 -7.730 1.00 90.88 189 LEU A C 1
ATOM 1445 O O . LEU A 1 189 ? 6.083 -4.244 -8.808 1.00 90.88 189 LEU A O 1
ATOM 1449 N N . MET A 1 190 ? 4.544 -3.134 -7.595 1.00 91.38 190 MET A N 1
ATOM 1450 C CA . MET A 1 190 ? 3.620 -2.905 -8.713 1.00 91.38 190 MET A CA 1
ATOM 1451 C C . MET A 1 190 ? 4.254 -2.028 -9.797 1.00 91.38 190 MET A C 1
ATOM 1453 O O . MET A 1 190 ? 4.199 -2.371 -10.977 1.00 91.38 190 MET A O 1
ATOM 1457 N N . GLN A 1 191 ? 4.941 -0.957 -9.395 1.00 92.88 191 GLN A N 1
ATOM 1458 C CA . GLN A 1 191 ? 5.670 -0.075 -10.302 1.00 92.88 191 GLN A CA 1
ATOM 1459 C C . GLN A 1 191 ? 6.753 -0.849 -11.070 1.00 92.88 191 GLN A C 1
ATOM 1461 O O . GLN A 1 191 ? 6.867 -0.705 -12.284 1.00 92.88 191 GLN A O 1
ATOM 1466 N N . ALA A 1 192 ? 7.515 -1.722 -10.401 1.00 94.00 192 ALA A N 1
ATOM 1467 C CA . ALA A 1 192 ? 8.521 -2.547 -11.067 1.00 94.00 192 ALA A CA 1
ATOM 1468 C C . ALA A 1 192 ? 7.899 -3.515 -12.094 1.00 94.00 192 ALA A C 1
ATOM 1470 O O . ALA A 1 192 ? 8.428 -3.662 -13.196 1.00 94.00 192 ALA A O 1
ATOM 1471 N N . ALA A 1 193 ? 6.763 -4.141 -11.771 1.00 93.38 193 ALA A N 1
ATOM 1472 C CA . ALA A 1 193 ? 6.049 -5.021 -12.699 1.00 93.38 193 ALA A CA 1
ATOM 1473 C C . ALA A 1 193 ? 5.536 -4.269 -13.944 1.00 93.38 193 ALA A C 1
ATOM 1475 O O . ALA A 1 193 ? 5.652 -4.764 -15.070 1.00 93.38 193 ALA A O 1
ATOM 1476 N N . GLU A 1 194 ? 5.025 -3.051 -13.764 1.00 94.12 194 GLU A N 1
ATOM 1477 C CA . GLU A 1 194 ? 4.570 -2.210 -14.873 1.00 94.12 194 GLU A CA 1
ATOM 1478 C C . GLU A 1 194 ? 5.743 -1.748 -15.749 1.00 94.12 194 GLU A C 1
ATOM 1480 O O . GLU A 1 194 ? 5.682 -1.867 -16.972 1.00 94.12 194 GLU A O 1
ATOM 1485 N N . ILE A 1 195 ? 6.863 -1.325 -15.147 1.00 95.56 195 ILE A N 1
ATOM 1486 C CA . ILE A 1 195 ? 8.087 -0.966 -15.883 1.00 95.56 195 ILE A CA 1
ATOM 1487 C C . ILE A 1 195 ? 8.626 -2.135 -16.704 1.00 95.56 195 ILE A C 1
ATOM 1489 O O . ILE A 1 195 ? 9.061 -1.929 -17.841 1.00 95.56 195 ILE A O 1
ATOM 1493 N N . LEU A 1 196 ? 8.589 -3.357 -16.165 1.00 97.06 196 LEU A N 1
ATOM 1494 C CA . LEU A 1 196 ? 8.980 -4.545 -16.918 1.00 97.06 196 LEU A CA 1
ATOM 1495 C C . LEU A 1 196 ? 8.111 -4.709 -18.169 1.00 97.06 196 LEU A C 1
ATOM 1497 O O . LEU A 1 196 ? 8.653 -4.884 -19.260 1.00 97.06 196 LEU A O 1
ATOM 1501 N N . THR A 1 197 ? 6.792 -4.599 -18.008 1.00 96.19 197 THR A N 1
ATOM 1502 C CA . THR A 1 197 ? 5.817 -4.722 -19.102 1.00 96.19 197 THR A CA 1
ATOM 1503 C C . THR A 1 197 ? 6.051 -3.649 -20.165 1.00 96.19 197 THR A C 1
ATOM 1505 O O . THR A 1 197 ? 6.262 -3.974 -21.328 1.00 96.19 197 THR A O 1
ATOM 1508 N N . ILE A 1 198 ? 6.159 -2.379 -19.758 1.00 96.12 198 ILE A N 1
ATOM 1509 C CA . ILE A 1 198 ? 6.441 -1.244 -20.651 1.00 96.12 198 ILE A CA 1
ATOM 1510 C C . ILE A 1 198 ? 7.735 -1.462 -21.443 1.00 96.12 198 ILE A C 1
ATOM 1512 O O . ILE A 1 198 ? 7.789 -1.222 -22.650 1.00 96.12 198 ILE A O 1
ATOM 1516 N N . CYS A 1 199 ? 8.794 -1.930 -20.779 1.00 96.81 199 CYS A N 1
ATOM 1517 C CA . CYS A 1 199 ? 10.054 -2.207 -21.455 1.00 96.81 199 CYS A CA 1
ATOM 1518 C C . CYS A 1 199 ? 9.918 -3.342 -22.479 1.00 96.81 199 CYS A C 1
ATOM 1520 O O . CYS A 1 199 ? 10.449 -3.231 -23.586 1.00 96.81 199 CYS A O 1
ATOM 1522 N N . GLN A 1 200 ? 9.227 -4.425 -22.122 1.00 97.19 200 GLN A N 1
ATOM 1523 C CA . GLN A 1 200 ? 9.034 -5.579 -23.000 1.00 97.19 200 GLN A CA 1
ATOM 1524 C C . GLN A 1 200 ? 8.168 -5.233 -24.215 1.00 97.19 200 GLN A C 1
ATOM 1526 O O . GLN A 1 200 ? 8.548 -5.578 -25.336 1.00 97.19 200 GLN A O 1
ATOM 1531 N N . ASP A 1 201 ? 7.090 -4.473 -24.023 1.00 97.31 201 ASP A N 1
ATOM 1532 C CA . ASP A 1 201 ? 6.217 -3.990 -25.098 1.00 97.31 201 ASP A CA 1
ATOM 1533 C C . ASP A 1 201 ? 6.956 -3.041 -26.056 1.00 97.31 201 ASP A C 1
ATOM 1535 O O . ASP A 1 201 ? 6.747 -3.075 -27.269 1.00 97.31 201 ASP A O 1
ATOM 1539 N N . ALA A 1 202 ? 7.906 -2.249 -25.546 1.00 96.25 202 ALA A N 1
ATOM 1540 C CA . ALA A 1 202 ? 8.801 -1.413 -26.352 1.00 96.25 202 ALA A CA 1
ATOM 1541 C C . ALA A 1 202 ? 9.932 -2.198 -27.060 1.00 96.25 202 ALA A C 1
ATOM 1543 O O . ALA A 1 202 ? 10.830 -1.606 -27.682 1.00 96.25 202 ALA A O 1
ATOM 1544 N N . GLY A 1 203 ? 9.931 -3.530 -26.945 1.00 96.25 203 GLY A N 1
ATOM 1545 C CA . GLY A 1 203 ? 10.937 -4.419 -27.519 1.00 96.25 203 GLY A CA 1
ATOM 1546 C C . GLY A 1 203 ? 12.320 -4.279 -26.880 1.00 96.25 203 GLY A C 1
ATOM 1547 O O . GLY A 1 203 ? 13.322 -4.619 -27.515 1.00 96.25 203 GLY A O 1
ATOM 1548 N N . LEU A 1 204 ? 12.409 -3.741 -25.659 1.00 97.38 204 LEU A N 1
ATOM 1549 C CA . LEU A 1 204 ? 13.667 -3.691 -24.921 1.00 97.38 204 LEU A CA 1
ATOM 1550 C C . LEU A 1 204 ? 13.996 -5.085 -24.364 1.00 97.38 204 LEU A C 1
ATOM 1552 O O . LEU A 1 204 ? 13.106 -5.808 -23.913 1.00 97.38 204 LEU A O 1
ATOM 1556 N N . PRO A 1 205 ? 15.280 -5.480 -24.340 1.00 97.19 205 PRO A N 1
ATOM 1557 C CA . PRO A 1 205 ? 15.709 -6.788 -23.857 1.00 97.19 205 PRO A CA 1
ATOM 1558 C C . PRO A 1 205 ? 15.754 -6.844 -22.319 1.00 97.19 205 PRO A C 1
ATOM 1560 O O . PRO A 1 205 ? 16.768 -7.231 -21.743 1.00 97.19 205 PRO A O 1
ATOM 1563 N N . ILE A 1 206 ? 14.676 -6.432 -21.646 1.00 98.06 206 ILE A N 1
ATOM 1564 C CA . ILE A 1 206 ? 14.558 -6.434 -20.183 1.00 98.06 206 ILE A CA 1
ATOM 1565 C C . ILE A 1 206 ? 13.838 -7.707 -19.736 1.00 98.06 206 ILE A C 1
ATOM 1567 O O . ILE A 1 206 ? 12.735 -8.022 -20.183 1.00 98.06 206 ILE A O 1
ATOM 1571 N N . THR A 1 207 ? 14.485 -8.455 -18.852 1.00 97.38 207 THR A N 1
ATOM 1572 C CA . THR A 1 207 ? 13.994 -9.744 -18.331 1.00 97.38 207 THR A CA 1
ATOM 1573 C C . THR A 1 207 ? 13.424 -9.630 -16.925 1.00 97.38 207 THR A C 1
ATOM 1575 O O . THR A 1 207 ? 12.589 -10.439 -16.538 1.00 97.38 207 THR A O 1
ATOM 1578 N N . MET A 1 208 ? 13.841 -8.606 -16.182 1.00 97.50 208 MET A N 1
ATOM 1579 C CA . MET A 1 208 ? 13.341 -8.291 -14.852 1.00 97.50 208 MET A CA 1
ATOM 1580 C C . MET A 1 208 ? 13.496 -6.793 -14.603 1.00 97.50 208 MET A C 1
ATOM 1582 O O . MET A 1 208 ? 14.490 -6.197 -15.023 1.00 97.50 208 MET A O 1
ATOM 1586 N N . ALA A 1 209 ? 12.540 -6.204 -13.897 1.00 96.38 209 ALA A N 1
ATOM 1587 C CA . ALA A 1 209 ? 12.677 -4.890 -13.292 1.00 96.38 209 ALA A CA 1
ATOM 1588 C C . ALA A 1 209 ? 12.425 -5.027 -11.789 1.00 96.38 209 ALA A C 1
ATOM 1590 O O . ALA A 1 209 ? 11.594 -5.828 -11.358 1.00 96.38 209 ALA A O 1
ATOM 1591 N N . TRP A 1 210 ? 13.173 -4.273 -10.994 1.00 95.06 210 TRP A N 1
ATOM 1592 C CA . TRP A 1 210 ? 13.075 -4.288 -9.543 1.00 95.06 210 TRP A CA 1
ATOM 1593 C C . TRP A 1 210 ? 13.264 -2.884 -8.986 1.00 95.06 210 TRP A C 1
ATOM 1595 O O . TRP A 1 210 ? 14.145 -2.157 -9.441 1.00 95.06 210 TRP A O 1
ATOM 1605 N N . ASN A 1 211 ? 12.479 -2.544 -7.968 1.00 92.94 211 ASN A N 1
ATOM 1606 C CA . ASN A 1 211 ? 12.668 -1.351 -7.157 1.00 92.94 211 ASN A CA 1
ATOM 1607 C C . ASN A 1 211 ? 13.279 -1.752 -5.815 1.00 92.94 211 ASN A C 1
ATOM 1609 O O . ASN A 1 211 ? 12.557 -2.258 -4.954 1.00 92.94 211 ASN A O 1
ATOM 1613 N N . PRO A 1 212 ? 14.589 -1.538 -5.596 1.00 93.38 212 PRO A N 1
ATOM 1614 C CA . PRO A 1 212 ? 15.209 -1.849 -4.316 1.00 93.38 212 PRO A CA 1
ATOM 1615 C C . PRO A 1 212 ? 14.537 -1.071 -3.188 1.00 93.38 212 PRO A C 1
ATOM 1617 O O . PRO A 1 212 ? 14.584 0.161 -3.165 1.00 93.38 212 PRO A O 1
ATOM 1620 N N . PHE A 1 213 ? 13.938 -1.768 -2.224 1.00 93.00 213 PHE A N 1
ATOM 1621 C CA . PHE A 1 213 ? 13.283 -1.111 -1.091 1.00 93.00 213 PHE A CA 1
ATOM 1622 C C . PHE A 1 213 ? 14.279 -0.262 -0.301 1.00 93.00 213 PHE A C 1
ATOM 1624 O O . PHE A 1 213 ? 13.952 0.835 0.126 1.00 93.00 213 PHE A O 1
ATOM 1631 N N . GLU A 1 214 ? 15.531 -0.705 -0.201 1.00 92.06 214 GLU A N 1
ATOM 1632 C CA . GLU A 1 214 ? 16.630 -0.005 0.469 1.00 92.06 214 GLU A CA 1
ATOM 1633 C C . GLU A 1 214 ? 16.929 1.380 -0.130 1.00 92.06 214 GLU A C 1
ATOM 1635 O O . GLU A 1 214 ? 17.543 2.220 0.527 1.00 92.06 214 GLU A O 1
ATOM 1640 N N . SER A 1 215 ? 16.475 1.630 -1.359 1.00 93.00 215 SER A N 1
ATOM 1641 C CA . SER A 1 215 ? 16.573 2.926 -2.035 1.00 93.00 215 SER A CA 1
ATOM 1642 C C . SER A 1 215 ? 15.342 3.809 -1.886 1.00 93.00 215 SER A C 1
ATOM 1644 O O . SER A 1 215 ? 15.262 4.846 -2.533 1.00 93.00 215 SER A O 1
ATOM 1646 N N . HIS A 1 216 ? 14.372 3.385 -1.077 1.00 93.75 216 HIS A N 1
ATOM 1647 C CA . HIS A 1 216 ? 13.047 3.993 -0.985 1.00 93.75 216 HIS A CA 1
ATOM 1648 C C . HIS A 1 216 ? 12.292 4.014 -2.323 1.00 93.75 216 HIS A C 1
ATOM 1650 O O . HIS A 1 216 ? 11.530 4.931 -2.605 1.00 93.75 216 HIS A O 1
ATOM 1656 N N . CYS A 1 217 ? 12.540 3.006 -3.170 1.00 92.38 217 CYS A N 1
ATOM 1657 C CA . CYS A 1 217 ? 11.967 2.903 -4.516 1.00 92.38 217 CYS A CA 1
ATOM 1658 C C . CYS A 1 217 ? 12.242 4.134 -5.408 1.00 92.38 217 CYS A C 1
ATOM 1660 O O . CYS A 1 217 ? 11.469 4.433 -6.313 1.00 92.38 217 CYS A O 1
ATOM 1662 N N . LEU A 1 218 ? 13.359 4.838 -5.178 1.00 91.06 218 LEU A N 1
ATOM 1663 C CA . LEU A 1 218 ? 13.743 6.022 -5.959 1.00 91.06 218 LEU A CA 1
ATOM 1664 C C . LEU A 1 218 ? 14.442 5.680 -7.285 1.00 91.06 218 LEU A C 1
ATOM 1666 O O . LEU A 1 218 ? 14.564 6.540 -8.154 1.00 91.06 218 LEU A O 1
ATOM 1670 N N . TRP A 1 219 ? 14.903 4.440 -7.462 1.00 88.94 219 TRP A N 1
ATOM 1671 C CA . TRP A 1 219 ? 15.561 3.985 -8.689 1.00 88.94 219 TRP A CA 1
ATOM 1672 C C . TRP A 1 219 ? 15.128 2.571 -9.101 1.00 88.94 219 TRP A C 1
ATOM 1674 O O . TRP A 1 219 ? 14.706 1.758 -8.278 1.00 88.94 219 TRP A O 1
ATOM 1684 N N . PHE A 1 220 ? 15.300 2.265 -10.386 1.00 90.75 220 PHE A N 1
ATOM 1685 C CA . PHE A 1 220 ? 15.026 0.947 -10.950 1.00 90.75 220 PHE A CA 1
ATOM 1686 C C . PHE A 1 220 ? 16.326 0.181 -11.188 1.00 90.75 220 PHE A C 1
ATOM 1688 O O . PHE A 1 220 ? 17.310 0.729 -11.687 1.00 90.75 220 PHE A O 1
ATOM 1695 N N . VAL A 1 221 ? 16.303 -1.119 -10.912 1.00 95.12 221 VAL A N 1
ATOM 1696 C CA . VAL A 1 221 ? 17.317 -2.073 -11.364 1.00 95.12 221 VAL A CA 1
ATOM 1697 C C . VAL A 1 221 ? 16.704 -2.920 -12.469 1.00 95.12 221 VAL A C 1
ATOM 1699 O O . VAL A 1 221 ? 15.685 -3.578 -12.261 1.00 95.12 221 VAL A O 1
ATOM 1702 N N . LEU A 1 222 ? 17.328 -2.905 -13.647 1.00 96.81 222 LEU A N 1
ATOM 1703 C CA . LEU A 1 222 ? 16.860 -3.631 -14.825 1.00 96.81 222 LEU A CA 1
ATOM 1704 C C . LEU A 1 222 ? 17.828 -4.761 -15.168 1.00 96.81 222 LEU A C 1
ATOM 1706 O O . LEU A 1 222 ? 19.022 -4.532 -15.368 1.00 96.81 222 LEU A O 1
ATOM 1710 N N . GLN A 1 223 ? 17.312 -5.982 -15.281 1.00 97.69 223 GLN A N 1
ATOM 1711 C CA . GLN A 1 223 ? 18.084 -7.129 -15.741 1.00 97.69 223 GLN A CA 1
ATOM 1712 C C . GLN A 1 223 ? 17.985 -7.257 -17.261 1.00 97.69 223 GLN A C 1
ATOM 1714 O O . GLN A 1 223 ? 16.898 -7.449 -17.812 1.00 97.69 223 GLN A O 1
ATOM 1719 N N . LEU A 1 224 ? 19.132 -7.207 -17.938 1.00 97.25 224 LEU A N 1
ATOM 1720 C CA . LEU A 1 224 ? 19.216 -7.271 -19.396 1.00 97.25 224 LEU A CA 1
ATOM 1721 C C . LEU A 1 224 ? 19.435 -8.703 -19.907 1.00 97.25 224 LEU A C 1
ATOM 1723 O O . LEU A 1 224 ? 20.259 -9.446 -19.372 1.00 97.25 224 LEU A O 1
ATOM 1727 N N . ASP A 1 225 ? 18.789 -9.052 -21.019 1.00 97.44 225 ASP A N 1
ATOM 1728 C CA . ASP A 1 225 ? 19.215 -10.157 -21.881 1.00 97.44 225 ASP A CA 1
ATOM 1729 C C . ASP A 1 225 ? 20.398 -9.693 -22.741 1.00 97.44 225 ASP A C 1
ATOM 1731 O O . ASP A 1 225 ? 20.244 -9.075 -23.799 1.00 97.44 225 ASP A O 1
ATOM 1735 N N . MET A 1 226 ? 21.610 -10.007 -22.282 1.00 94.94 226 MET A N 1
ATOM 1736 C CA . MET A 1 226 ? 22.843 -9.571 -22.939 1.00 94.94 226 MET A CA 1
ATOM 1737 C C . MET A 1 226 ? 23.037 -10.145 -24.343 1.00 94.94 226 MET A C 1
ATOM 1739 O O . MET A 1 226 ? 23.793 -9.564 -25.121 1.00 94.94 226 MET A O 1
ATOM 1743 N N . LYS A 1 227 ? 22.388 -11.263 -24.690 1.00 95.31 227 LYS A N 1
ATOM 1744 C CA . LYS A 1 227 ? 22.451 -11.794 -26.054 1.00 95.31 227 LYS A CA 1
ATOM 1745 C C . LYS A 1 227 ? 21.681 -10.867 -26.990 1.00 95.31 227 LYS A C 1
ATOM 1747 O O . LYS A 1 227 ? 22.255 -10.375 -27.954 1.00 95.31 227 LYS A O 1
ATOM 1752 N N . LYS A 1 228 ? 20.439 -10.531 -26.633 1.00 96.06 228 LYS A N 1
ATOM 1753 C CA . LYS A 1 228 ? 19.615 -9.596 -27.411 1.00 96.06 228 LYS A CA 1
ATOM 1754 C C . LYS A 1 228 ? 20.233 -8.201 -27.489 1.00 96.06 228 LYS A C 1
ATOM 1756 O O . LYS A 1 228 ? 20.229 -7.612 -28.560 1.00 96.06 228 LYS A O 1
ATOM 1761 N N . VAL A 1 229 ? 20.818 -7.691 -26.398 1.00 95.06 229 VAL A N 1
ATOM 1762 C CA . VAL A 1 229 ? 21.520 -6.390 -26.418 1.00 95.06 229 VAL A CA 1
ATOM 1763 C C . VAL A 1 229 ? 22.656 -6.382 -27.448 1.00 95.06 229 VAL A C 1
ATOM 1765 O O . VAL A 1 229 ? 22.819 -5.399 -28.167 1.00 95.06 229 VAL A O 1
ATOM 1768 N N . ARG A 1 230 ? 23.433 -7.470 -27.556 1.00 92.88 230 ARG A N 1
ATOM 1769 C CA . ARG A 1 230 ? 24.522 -7.582 -28.546 1.00 92.88 230 ARG A CA 1
ATOM 1770 C C . ARG A 1 230 ? 23.999 -7.610 -29.983 1.00 92.88 230 ARG A C 1
ATOM 1772 O O . ARG A 1 230 ? 24.621 -7.007 -30.852 1.00 92.88 230 ARG A O 1
ATOM 1779 N N . ASP A 1 231 ? 22.851 -8.241 -30.212 1.00 95.50 231 ASP A N 1
ATOM 1780 C CA . ASP A 1 231 ? 22.219 -8.328 -31.535 1.00 95.50 231 ASP A CA 1
ATOM 1781 C C . ASP A 1 231 ? 21.611 -6.985 -31.999 1.00 95.50 231 ASP A C 1
ATOM 1783 O O . ASP A 1 231 ? 21.373 -6.789 -33.188 1.00 95.50 231 ASP A O 1
ATOM 1787 N N . MET A 1 232 ? 21.392 -6.028 -31.085 1.00 93.19 232 MET A N 1
ATOM 1788 C CA . MET A 1 232 ? 20.810 -4.710 -31.388 1.00 93.19 232 MET A CA 1
ATOM 1789 C C . MET A 1 232 ? 21.779 -3.717 -32.051 1.00 93.19 232 MET A C 1
ATOM 1791 O O . MET A 1 232 ? 21.332 -2.646 -32.453 1.00 93.19 232 MET A O 1
ATOM 1795 N N . ASN A 1 233 ? 23.079 -4.030 -32.151 1.00 90.06 233 ASN A N 1
ATOM 1796 C CA . ASN A 1 233 ? 24.110 -3.143 -32.719 1.00 90.06 233 ASN A CA 1
ATOM 1797 C C . ASN A 1 233 ? 24.055 -1.692 -32.172 1.00 90.06 233 ASN A C 1
ATOM 1799 O O . ASN A 1 233 ? 24.128 -0.726 -32.926 1.00 90.06 233 ASN A O 1
ATOM 1803 N N . THR A 1 234 ? 23.884 -1.553 -30.854 1.00 94.75 234 THR A N 1
ATOM 1804 C CA . THR A 1 234 ? 23.776 -0.274 -30.121 1.00 94.75 234 THR A CA 1
ATOM 1805 C C . THR A 1 234 ? 25.054 0.017 -29.328 1.00 94.75 234 THR A C 1
ATOM 1807 O O . THR A 1 234 ? 25.854 -0.885 -29.070 1.00 94.75 234 THR A O 1
ATOM 1810 N N . ASN A 1 235 ? 25.225 1.253 -28.852 1.00 95.25 235 ASN A N 1
ATOM 1811 C CA . ASN A 1 235 ? 26.187 1.578 -27.789 1.00 95.25 235 ASN A CA 1
ATOM 1812 C C . ASN A 1 235 ? 25.492 1.917 -26.454 1.00 95.25 235 ASN A C 1
ATOM 1814 O O . ASN A 1 235 ? 24.265 1.984 -26.378 1.00 95.25 235 ASN A O 1
ATOM 1818 N N . MET A 1 236 ? 26.285 2.121 -25.393 1.00 94.81 236 MET A N 1
ATOM 1819 C CA . MET A 1 236 ? 25.783 2.409 -24.042 1.00 94.81 236 MET A CA 1
ATOM 1820 C C . MET A 1 236 ? 24.913 3.669 -23.986 1.00 94.81 236 MET A C 1
ATOM 1822 O O . MET A 1 236 ? 23.889 3.671 -23.307 1.00 94.81 236 MET A O 1
ATOM 1826 N N . LYS A 1 237 ? 25.315 4.735 -24.687 1.00 96.62 237 LYS A N 1
ATOM 1827 C CA . LYS A 1 237 ? 24.607 6.016 -24.670 1.00 96.62 237 LYS A CA 1
ATOM 1828 C C . LYS A 1 237 ? 23.234 5.873 -25.322 1.00 96.62 237 LYS A C 1
ATOM 1830 O O . LYS A 1 237 ? 22.231 6.124 -24.667 1.00 96.62 237 LYS A O 1
ATOM 1835 N N . GLU A 1 238 ? 23.198 5.383 -26.558 1.00 96.62 238 GLU A N 1
ATOM 1836 C CA . GLU A 1 238 ? 21.955 5.175 -27.316 1.00 96.62 238 GLU A CA 1
ATOM 1837 C C . GLU A 1 238 ? 20.994 4.226 -26.594 1.00 96.62 238 GLU A C 1
ATOM 1839 O O . GLU A 1 238 ? 19.793 4.485 -26.516 1.00 96.62 238 GLU A O 1
ATOM 1844 N N . PHE A 1 239 ? 21.521 3.140 -26.019 1.00 96.44 239 PHE A N 1
ATOM 1845 C CA . PHE A 1 239 ? 20.711 2.189 -25.268 1.00 96.44 239 PHE A CA 1
ATOM 1846 C C . PHE A 1 239 ? 20.124 2.825 -24.005 1.00 96.44 239 PHE A C 1
ATOM 1848 O O . PHE A 1 239 ? 18.925 2.703 -23.761 1.00 96.44 239 PHE A O 1
ATOM 1855 N N . SER A 1 240 ? 20.944 3.537 -23.226 1.00 95.00 240 SER A N 1
ATOM 1856 C CA . SER A 1 240 ? 20.506 4.176 -21.979 1.00 95.00 240 SER A CA 1
ATOM 1857 C C . SER A 1 240 ? 19.497 5.294 -22.236 1.00 95.00 240 SER A C 1
ATOM 1859 O O . SER A 1 240 ? 18.512 5.395 -21.512 1.00 95.00 240 SER A O 1
ATOM 1861 N N . GLU A 1 241 ? 19.690 6.092 -23.289 1.00 95.88 241 GLU A N 1
ATOM 1862 C CA . GLU A 1 241 ? 18.737 7.124 -23.715 1.00 95.88 241 GLU A CA 1
ATOM 1863 C C . GLU A 1 241 ? 17.403 6.503 -24.143 1.00 95.88 241 GLU A C 1
ATOM 1865 O O . GLU A 1 241 ? 16.344 6.949 -23.703 1.00 95.88 241 GLU A O 1
ATOM 1870 N N . ARG A 1 242 ? 17.431 5.420 -24.934 1.00 95.69 242 ARG A N 1
ATOM 1871 C CA . ARG A 1 242 ? 16.212 4.706 -25.334 1.00 95.69 242 ARG A CA 1
ATOM 1872 C C . ARG A 1 242 ? 15.470 4.126 -24.129 1.00 95.69 242 ARG A C 1
ATOM 1874 O O . ARG A 1 242 ? 14.251 4.273 -24.046 1.00 95.69 242 ARG A O 1
ATOM 1881 N N . VAL A 1 243 ? 16.183 3.482 -23.203 1.00 95.44 243 VAL A N 1
ATOM 1882 C CA . VAL A 1 243 ? 15.605 2.953 -21.955 1.00 95.44 243 VAL A CA 1
ATOM 1883 C C . VAL A 1 243 ? 15.008 4.091 -21.126 1.00 95.44 243 VAL A C 1
ATOM 1885 O O . VAL A 1 243 ? 13.846 4.011 -20.736 1.00 95.44 243 VAL A O 1
ATOM 1888 N N . GLY A 1 244 ? 15.759 5.175 -20.922 1.00 93.25 244 GLY A N 1
ATOM 1889 C CA . GLY A 1 244 ? 15.317 6.343 -20.165 1.00 93.25 244 GLY A CA 1
ATOM 1890 C C . GLY A 1 244 ? 14.064 6.986 -20.754 1.00 93.25 244 GLY A C 1
ATOM 1891 O O . GLY A 1 244 ? 13.101 7.214 -20.030 1.00 93.25 244 GLY A O 1
ATOM 1892 N N . HIS A 1 245 ? 14.016 7.215 -22.067 1.00 94.19 245 HIS A N 1
ATOM 1893 C CA . HIS A 1 245 ? 12.824 7.759 -22.725 1.00 94.19 245 HIS A CA 1
ATOM 1894 C C . HIS A 1 245 ? 11.617 6.823 -22.621 1.00 94.19 245 HIS A C 1
ATOM 1896 O O . HIS A 1 245 ? 10.504 7.293 -22.405 1.00 94.19 245 HIS A O 1
ATOM 1902 N N . THR A 1 246 ? 11.831 5.512 -22.740 1.00 94.44 246 THR A N 1
ATOM 1903 C CA . THR A 1 246 ? 10.754 4.518 -22.625 1.00 94.44 246 THR A CA 1
ATOM 1904 C C . THR A 1 246 ? 10.158 4.516 -21.217 1.00 94.44 246 THR A C 1
ATOM 1906 O O . THR A 1 246 ? 8.942 4.567 -21.054 1.00 94.44 246 THR A O 1
ATOM 1909 N N . ILE A 1 247 ? 11.015 4.503 -20.194 1.00 92.62 247 ILE A N 1
ATOM 1910 C CA . ILE A 1 247 ? 10.597 4.438 -18.793 1.00 92.62 247 ILE A CA 1
ATOM 1911 C C . ILE A 1 247 ? 10.040 5.779 -18.340 1.00 92.62 247 ILE A C 1
ATOM 1913 O O . ILE A 1 247 ? 8.889 5.853 -17.930 1.00 92.62 247 ILE A O 1
ATOM 1917 N N . PHE A 1 248 ? 10.811 6.860 -18.433 1.00 91.12 248 PHE A N 1
ATOM 1918 C CA . PHE A 1 248 ? 10.451 8.111 -17.773 1.00 91.12 248 PHE A CA 1
ATOM 1919 C C . PHE A 1 248 ? 9.290 8.839 -18.440 1.00 91.12 248 PHE A C 1
ATOM 1921 O O . PHE A 1 248 ? 8.730 9.723 -17.815 1.00 91.12 248 PHE A O 1
ATOM 1928 N N . VAL A 1 249 ? 8.892 8.512 -19.672 1.00 89.06 249 VAL A N 1
ATOM 1929 C CA . VAL A 1 249 ? 7.658 9.052 -20.282 1.00 89.06 249 VAL A CA 1
ATOM 1930 C C . VAL A 1 249 ? 6.397 8.335 -19.785 1.00 89.06 249 VAL A C 1
ATOM 1932 O O . VAL A 1 249 ? 5.299 8.863 -19.939 1.00 89.06 249 VAL A O 1
ATOM 1935 N N . SER A 1 250 ? 6.540 7.176 -19.144 1.00 88.12 250 SER A N 1
ATOM 1936 C CA . SER A 1 250 ? 5.411 6.410 -18.622 1.00 88.12 250 SER A CA 1
ATOM 1937 C C . SER A 1 250 ? 4.886 6.941 -17.280 1.00 88.12 250 SER A C 1
ATOM 1939 O O . SER A 1 250 ? 5.632 7.490 -16.466 1.00 88.12 250 SER A O 1
ATOM 1941 N N . ASN A 1 251 ? 3.593 6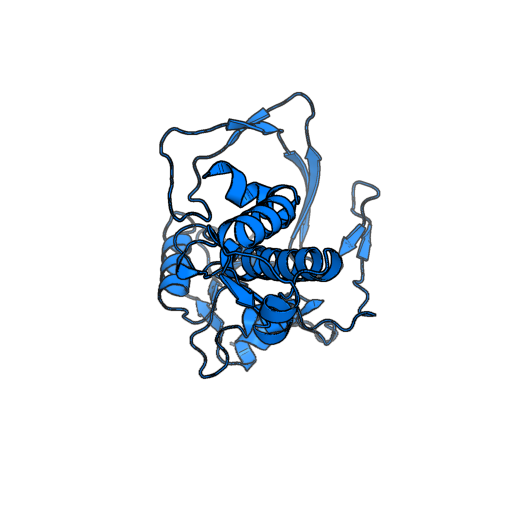.723 -17.029 1.00 83.81 251 ASN A N 1
ATOM 1942 C CA . ASN A 1 251 ? 2.931 7.052 -15.763 1.00 83.81 251 ASN A CA 1
ATOM 1943 C C . ASN A 1 251 ? 3.597 6.435 -14.517 1.00 83.81 251 ASN A C 1
ATOM 1945 O O . ASN A 1 251 ? 3.829 7.193 -13.573 1.00 83.81 251 ASN A O 1
ATOM 1949 N N . PRO A 1 252 ? 3.961 5.135 -14.469 1.00 81.06 252 PRO A N 1
ATOM 1950 C CA . PRO A 1 252 ? 4.583 4.556 -13.275 1.00 81.06 252 PRO A CA 1
ATOM 1951 C C . PRO A 1 252 ? 5.908 5.226 -12.915 1.00 81.06 252 PRO A C 1
ATOM 1953 O O . PRO A 1 252 ? 6.211 5.367 -11.737 1.00 81.06 252 PRO A O 1
ATOM 1956 N N . ALA A 1 253 ? 6.681 5.705 -13.891 1.00 76.81 253 ALA A N 1
ATOM 1957 C CA . ALA A 1 253 ? 7.951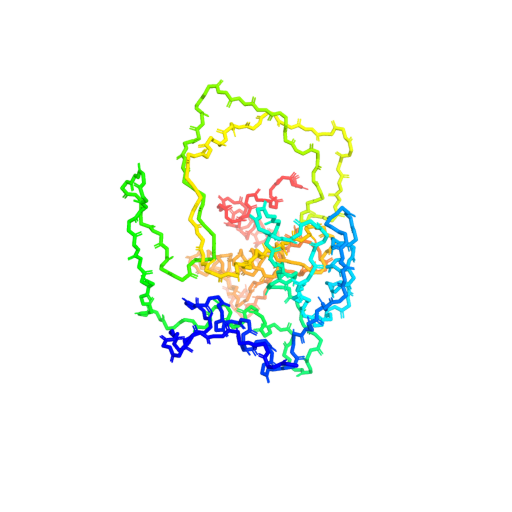 6.383 -13.631 1.00 76.81 253 ALA A CA 1
ATOM 1958 C C . ALA A 1 253 ? 7.809 7.870 -13.248 1.00 76.81 253 ALA A C 1
ATOM 1960 O O . ALA A 1 253 ? 8.815 8.512 -12.939 1.00 76.81 253 ALA A O 1
ATOM 1961 N N . SER A 1 254 ? 6.593 8.434 -13.265 1.00 70.88 254 SER A N 1
ATOM 1962 C CA . SER A 1 254 ? 6.352 9.856 -12.962 1.00 70.88 254 SER A CA 1
ATOM 1963 C C . SER A 1 254 ? 6.830 10.267 -11.563 1.00 70.88 254 SER A C 1
ATOM 1965 O O . SER A 1 254 ? 7.313 11.383 -11.385 1.00 70.88 254 SER A O 1
ATOM 1967 N N . ILE A 1 255 ? 6.781 9.342 -10.603 1.00 65.00 255 ILE A N 1
ATOM 1968 C CA . ILE A 1 255 ? 7.248 9.537 -9.225 1.00 65.00 255 ILE A CA 1
ATOM 1969 C C . ILE A 1 255 ? 8.774 9.713 -9.192 1.00 65.00 255 ILE A C 1
ATOM 1971 O O . ILE A 1 255 ? 9.284 10.635 -8.564 1.00 65.00 255 ILE A O 1
ATOM 1975 N N . SER A 1 256 ? 9.518 8.891 -9.939 1.00 59.12 256 SER A N 1
ATOM 1976 C CA . SER A 1 256 ? 10.980 9.004 -10.048 1.00 59.12 256 SER A CA 1
ATOM 1977 C C . SER A 1 256 ? 11.420 10.226 -10.863 1.00 59.12 256 SER A C 1
ATOM 1979 O O . SER A 1 256 ? 12.542 10.694 -10.704 1.00 59.12 256 SER A O 1
ATOM 1981 N N . ARG A 1 257 ? 10.540 10.772 -11.717 1.00 56.84 257 ARG A N 1
ATOM 1982 C CA . ARG A 1 257 ? 10.788 11.984 -12.517 1.00 56.84 257 ARG A CA 1
ATOM 1983 C C . ARG A 1 257 ? 10.947 13.248 -11.678 1.00 56.84 257 ARG A C 1
ATOM 1985 O O . ARG A 1 257 ? 11.587 14.181 -12.137 1.00 56.84 257 ARG A O 1
ATOM 1992 N N . GLN A 1 258 ? 10.360 13.299 -10.482 1.00 49.69 258 GLN A N 1
ATOM 1993 C CA . GLN A 1 258 ? 10.428 14.486 -9.620 1.00 49.69 258 GLN A CA 1
ATOM 1994 C C . GLN A 1 258 ? 11.831 14.727 -9.031 1.00 49.69 258 GLN A C 1
ATOM 1996 O O . GLN A 1 258 ? 12.080 15.797 -8.484 1.00 49.69 258 GLN A O 1
ATOM 2001 N N . PHE A 1 259 ? 12.747 13.758 -9.158 1.00 46.12 259 PHE A N 1
ATOM 2002 C CA . PHE A 1 259 ? 14.087 13.793 -8.563 1.00 46.12 259 PHE A CA 1
ATOM 2003 C C . PHE A 1 259 ? 15.238 13.872 -9.585 1.00 46.12 259 PHE A C 1
ATOM 2005 O O . PHE A 1 259 ? 16.399 13.794 -9.177 1.00 46.12 259 PHE A O 1
ATOM 2012 N N . ILE A 1 260 ? 14.940 13.994 -10.887 1.00 38.97 260 ILE A N 1
ATOM 2013 C CA . ILE A 1 260 ? 15.918 14.054 -11.996 1.00 38.97 260 ILE A CA 1
ATOM 2014 C C . ILE A 1 260 ? 15.757 15.382 -12.732 1.00 38.97 260 ILE A C 1
ATOM 2016 O O . ILE A 1 260 ? 16.791 16.044 -12.972 1.00 38.97 260 ILE A O 1
#

Radius of gyration: 21.48 Å; chains: 1; bounding box: 52×44×60 Å

Sequence (260 aa):
MSVTLLPAEAPKSPAVNFRRYIQELHNNDDLVLVEKEVNPDLELAAICRRVYKKEDKAPLFMNVKGSGSGGLFRVLGAPVGASIVPGKRFIRIANSLSLPSDSPVEVVECETNDIYVPTCAEVVYEGFVSATEAAPEGPMAEYHGHIFPGESHDCPLFRVNVITHRTDPILPVCVAGRAPEENHTVWGLMQAAEILTICQDAGLPITMAWNPFESHCLWFVLQLDMKKVRDMNTNMKEFSERVGHTIFVSNPASISRQFI

Organism: NCBI:txid221167

Foldseek 3Di:
DPDPLDDPDDDPACQQAVSNLQVVLVVLVQEDEAADEAEPPCRVLVVLVVCLVVLGRWYFYQHYVQDDPPGDATETGQQQGFHPRPPCRRVSVCSNPVDDPPDDFDWDADPPDRDTDGPNDAKDFDFDWDPPAWDWDDDAAALQADTDPPDTDTDTDTDTDDMDGDVRGYHYDWRHGQDDGCCCSPLQVVLQVVLQVLCVVVVAQFPGKGQPRNNSSLDIDTDGPVVVVVVVPDDPVVNVVSSCCSSCVDPSNVVNVVVD

Secondary structure (DSSP, 8-state):
-----S-TT--S-TTS-HHHHHHHHHHTT-EEEE-S-B-TTTHHHHHHHHHHHHTPPEEEES-BTT-STT-PPEEEESTTS---STT-TTHHHHHHH---TT-PPPEEE-SSSS-EEETT-SEEEEEEEEEEEEEEE-----TTS---TT--EEEEEEEEEEEEE-SS-EEEE---SSSSSHIIIIIIHHHHHHHHHHHHHTT--EEEEE--GGGTT-S-EEEE-HHHHHHTT--HHHHHHHHHHHHHTSSTTHHHHTT-

InterPro domains:
  IPR002830 UbiD decarboxylyase family [PTHR30108] (101-249)
  IPR048304 3-octaprenyl-4-hydroxybenzoate carboxy-lyase-like, Rift-related domain [PF01977] (102-178)

pLDDT: mean 88.84, std 12.24, range [38.12, 98.12]